Protein 7CMZ (pdb70)

Foldseek 3Di:
DAAEEEEEADDDVLVVVLCVLCVQQVHHYDDDDAADLVHQAYEYCFDDLALNLLLLLQQLHQYFYSVQSVVCSVVVHRDDRQLGQQQHPNVVVVDPDDDPVRNLSSVLSNVSNCVQVVVVVVPDHAGLLALAEEEEAEDPVCVVSVCSSNVSNPYHYDDHADLVSLLSHQEYEYVHQLLSSLVNNHQYFYPVQSSCCSRPPDRDDSCVTGDPSNNVD/DVCVVCVPPDDDDPD

Sequence (232 aa):
KQYIFQLSSSLNPQERIDYCHLIEKLGGLVIEKQCFDPTCTHIVVGHPLRNEKYLASSVAAGKWVLHRSYLEACRTAGHFVQEEDYEWGSSSSSILDVLTGINVQQRRLALAAMRWRKKIQQRQESGIVEGAFSGWKVILHVDQSREAGFKRLLQSGGAKVLPGHSSVPLFKEATHLFSDVNIAEAAAQNVYCLRTEYIADYLMQESPPHVENYCLPEAISFGACFKDAEYIYPSLE

Solvent-accessible surface area: 11881 Å² total; per-residue (Å²): 224,145,54,26,0,0,20,22,50,27,77,91,136,27,105,122,39,5,29,127,8,0,108,156,33,68,10,94,15,28,159,165,57,28,24,44,87,77,0,47,8,0,0,3,21,86,1,61,38,16,10,19,7,1,1,0,1,0,17,3,33,22,1,0,18,106,31,0,0,73,24,0,93,129,48,49,105,25,28,147,18,84,88,53,3,12,2,10,82,44,2,26,119,94,38,156,61,41,113,111,53,40,95,64,0,0,50,1,2,35,50,23,20,102,92,2,35,128,88,84,156,92,62,87,108,64,15,6,0,47,49,21,64,0,0,16,71,22,95,154,66,38,84,52,0,2,85,55,0,0,92,15,0,46,8,100,24,13,115,37,82,71,73,87,36,0,154,76,4,44,15,0,0,16,100,68,85,15,42,67,0,7,52,48,138,7,117,3,2,93,5,26,14,0,0,1,38,0,6,38,142,77,101,11,132,31,125,95,7,34,20,106,101,4,116,97,141,88,57,18,157,156,14,25,146,61,75,2,31,25,86,127

Organism: Homo sapiens (NCBI:txid9606)

B-factor: mean 16.63, std 8.93, range [4.59, 50.52]

GO terms:
  GO:0090734 site of DNA damage (C, IDA)
  GO:1990166 protein localization to site of double-strand break (P, IDA)
  GO:0140463 chromatin-protein adaptor activity (F, IDA)
  GO:0000077 DNA damage checkpoint signaling (P, IDA)
  GO:0035861 site of double-strand break (C, IDA)
  GO:0005694 chromosome (C, IDA)
  GO:0043539 protein serine/threonine kinase activator activity (F, IDA)
  GO:0141112 broken chromosome clustering (P, IDA)
  GO:0051276 chromosome organization (P, IDA)
  GO:0097680 double-strand break repair via classical nonhomologous end joining (P, IDA)
  GO:0097681 double-strand break repair via alternative nonhomologous end joining (P, IDA)
  GO:0006974 DNA damage response (P, IDA)
  GO:0140031 phosphorylation-dependent protein binding (F, IDA)
  GO:0000076 DNA replication checkpoint signaling (P, IDA)
  GO:0000724 double-strand break repair via homologous recombination (P, IDA)
  GO:0005634 nucleus (C, EXP)
  GO:0005694 chromosome (C, EXP)
  GO:0005515 protein binding (F, IPI)
  GO:0005515 protein binding (F, TAS)
  GO:0005634 nucleus (C, TAS)

Secondary structure (DSSP, 8-state):
---EEEEES--HHHHHHHHHHHHHTT-EE--SSS--TT-SEEEESS--SSHHHHHHHHTT-EEE-THHHHHHHHHTSPPPSGGGBTTSHHHHHH-S---HHHHHHHHHHHHHHHHHHHHHHTT----TTTT-EEEEE--HHHHHHHHHHHHHTTPEEPSS--GGGGTT-SEEEE---HHHHHHTT-EEEETHHHHHHHHSSS---GGGTB-GGGTT-/--HHHHTTPPPP---

Structure (mmCIF, N/CA/C/O backbone):
data_7CMZ
#
_entry.id   7CMZ
#
_cell.length_a   54.517
_cell.length_b   60.350
_cell.length_c   66.030
_cell.angle_alpha   90.000
_cell.angle_beta   90.000
_cell.angle_gamma   90.000
#
_symmetry.space_group_name_H-M   'P 21 21 21'
#
loop_
_entity.id
_entity.type
_entity.pdbx_description
1 polymer 'DNA topoisomerase 2-binding protein 1'
2 polymer 'Histone lysine demethylase PHF8'
3 non-polymer 'POTASSIUM ION'
4 non-polymer 'SODIUM ION'
5 water water
#
loop_
_atom_site.group_PDB
_atom_site.id
_atom_site.type_symbol
_atom_site.label_atom_id
_atom_site.label_alt_id
_atom_site.label_comp_id
_atom_site.label_asym_id
_atom_site.label_entity_id
_atom_site.label_seq_id
_atom_site.pdbx_PDB_ins_code
_atom_site.Cartn_x
_atom_site.Cartn_y
_atom_site.Cartn_z
_atom_site.occupancy
_atom_site.B_iso_or_equiv
_atom_site.auth_seq_id
_atom_site.auth_comp_id
_atom_site.auth_asym_id
_atom_site.auth_atom_id
_atom_site.pdbx_PDB_model_num
ATOM 1 N N . LYS A 1 3 ? -25.978 -10.686 6.572 1.00 42.32 1266 LYS A N 1
ATOM 2 C CA . LYS A 1 3 ? -26.782 -11.931 6.438 1.00 38.88 1266 LYS A CA 1
ATOM 3 C C . LYS A 1 3 ? -26.208 -13.040 7.333 1.00 31.28 1266 LYS A C 1
ATOM 4 O O . LYS A 1 3 ? -26.953 -13.534 8.208 1.00 33.83 1266 LYS A O 1
ATOM 10 N N . GLN A 1 4 ? -24.968 -13.464 7.090 1.00 27.89 1267 GLN A N 1
ATOM 11 C CA . GLN A 1 4 ? -24.227 -14.373 8.017 1.00 25.59 1267 GLN A CA 1
ATOM 12 C C . GLN A 1 4 ? -23.198 -13.545 8.792 1.00 21.16 1267 GLN A C 1
ATOM 13 O O . GLN A 1 4 ? -22.261 -13.049 8.172 1.00 24.82 1267 GLN A O 1
ATOM 19 N N . TYR A 1 5 ? -23.392 -13.427 10.096 1.00 17.94 1268 TYR A N 1
ATOM 20 C CA . TYR A 1 5 ? -22.558 -12.591 10.999 1.00 14.68 1268 TYR A CA 1
ATOM 21 C C . TYR A 1 5 ? -21.436 -13.478 11.519 1.00 13.37 1268 TYR A C 1
ATOM 22 O O . TYR A 1 5 ? -21.731 -14.543 12.120 1.00 14.35 1268 TYR A O 1
ATOM 31 N N . ILE A 1 6 ? -20.197 -13.010 11.389 1.00 10.62 1269 ILE A N 1
ATOM 32 C CA . ILE A 1 6 ? -19.021 -13.781 11.857 1.00 9.52 1269 ILE A CA 1
ATOM 33 C C . ILE A 1 6 ? -18.188 -12.852 12.727 1.00 8.53 1269 ILE A C 1
ATOM 34 O O . ILE A 1 6 ? -17.652 -11.871 12.197 1.00 7.71 1269 ILE A O 1
ATOM 39 N N . PHE A 1 7 ? -18.025 -13.193 13.999 1.00 7.69 1270 PHE A N 1
ATOM 40 C CA . PHE A 1 7 ? -17.398 -12.282 14.982 1.00 8.24 1270 PHE A CA 1
ATOM 41 C C . PHE A 1 7 ? -16.022 -12.755 15.406 1.00 7.93 1270 PHE A C 1
ATOM 42 O O . PHE A 1 7 ? -15.782 -13.958 15.581 1.00 8.22 1270 PHE A O 1
ATOM 50 N N . GLN A 1 8 ? -15.136 -11.799 15.650 1.00 8.32 1271 GLN A N 1
ATOM 51 C CA . GLN A 1 8 ? -13.980 -12.019 16.536 1.00 9.04 1271 GLN A CA 1
ATOM 52 C C . GLN A 1 8 ? -14.096 -11.051 17.710 1.00 8.97 1271 GLN A C 1
ATOM 53 O O . GLN A 1 8 ? -14.770 -9.996 17.561 1.00 9.81 1271 GLN A O 1
ATOM 59 N N . LEU A 1 9 ? -13.513 -11.441 18.826 1.00 8.51 1272 LEU A N 1
ATOM 60 C CA . LEU A 1 9 ? -13.493 -10.622 20.056 1.00 8.81 1272 LEU A CA 1
ATOM 61 C C . LEU A 1 9 ? -12.049 -10.245 20.394 1.00 9.86 1272 LEU A C 1
ATOM 62 O O . LEU A 1 9 ? -11.157 -11.074 20.159 1.00 10.25 1272 LEU A O 1
ATOM 67 N N . SER A 1 10 ? -11.829 -9.050 20.938 1.00 9.08 1273 SER A N 1
ATOM 68 C CA . SER A 1 10 ? -10.497 -8.574 21.384 1.00 10.43 1273 SER A CA 1
ATOM 69 C C . SER A 1 10 ? -10.623 -7.739 22.644 1.00 9.20 1273 SER A C 1
ATOM 70 O O . SER A 1 10 ? -11.632 -7.083 22.833 1.00 6.91 1273 SER A O 1
ATOM 73 N N . SER A 1 11 ? -9.588 -7.833 23.462 1.00 9.06 1274 SER A N 1
ATOM 74 C CA A SER A 1 11 ? -9.378 -6.971 24.659 0.40 9.19 1274 SER A CA 1
ATOM 75 C CA B SER A 1 11 ? -9.396 -6.939 24.629 0.60 9.03 1274 SER A CA 1
ATOM 76 C C . SER A 1 11 ? -10.621 -6.994 25.553 1.00 9.40 1274 SER A C 1
ATOM 77 O O . SER A 1 11 ? -11.019 -5.935 26.135 1.00 9.49 1274 SER A O 1
ATOM 82 N N . LEU A 1 12 ? -11.193 -8.180 25.741 1.00 10.12 1275 LEU A N 1
ATOM 83 C CA . LEU A 1 12 ? -12.336 -8.346 26.649 1.00 11.65 1275 LEU A CA 1
ATOM 84 C C . LEU A 1 12 ? -11.891 -9.182 27.849 1.00 15.88 1275 LEU A C 1
ATOM 85 O O . LEU A 1 12 ? -10.846 -9.859 27.760 1.00 15.03 1275 LEU A O 1
ATOM 90 N N . ASN A 1 13 ? -12.640 -9.059 28.937 1.00 19.09 1276 ASN A N 1
ATOM 91 C CA . ASN A 1 13 ? -12.360 -9.864 30.155 1.00 21.79 1276 ASN A CA 1
ATOM 92 C C . ASN A 1 13 ? -12.882 -11.279 29.915 1.00 21.75 1276 ASN A C 1
ATOM 93 O O . ASN A 1 13 ? -13.685 -11.587 29.008 1.00 18.61 1276 ASN A O 1
ATOM 98 N N . PRO A 1 14 ? -12.392 -12.242 30.721 1.00 20.00 1277 PRO A N 1
ATOM 99 C CA . PRO A 1 14 ? -12.790 -13.641 30.544 1.00 18.46 1277 PRO A CA 1
ATOM 100 C C . PRO A 1 14 ? -14.292 -13.946 30.623 1.00 17.97 1277 PRO A C 1
ATOM 101 O O . PRO A 1 14 ? -14.792 -14.708 29.820 1.00 16.08 1277 PRO A O 1
ATOM 105 N N . GLN A 1 15 ? -15.003 -13.382 31.600 1.00 20.49 1278 GLN A N 1
ATOM 106 C CA . GLN A 1 15 ? -16.438 -13.702 31.787 1.00 22.93 1278 GLN A CA 1
ATOM 107 C C . GLN A 1 15 ? -17.190 -13.155 30.575 1.00 20.56 1278 GLN A C 1
ATOM 108 O O . GLN A 1 15 ? -18.025 -13.880 30.006 1.00 16.96 1278 GLN A O 1
ATOM 114 N N . GLU A 1 16 ? -16.834 -11.937 30.143 1.00 20.80 1279 GLU A N 1
ATOM 115 C CA . GLU A 1 16 ? -17.367 -11.332 28.886 1.00 20.66 1279 GLU A CA 1
ATOM 116 C C . GLU A 1 16 ? -17.188 -12.234 27.682 1.00 17.82 1279 GLU A C 1
ATOM 117 O O . GLU A 1 16 ? -18.124 -12.488 26.932 1.00 17.27 1279 GLU A O 1
ATOM 123 N N . ARG A 1 17 ? -15.959 -12.634 27.446 1.00 18.02 1280 ARG A N 1
ATOM 124 C CA . ARG A 1 17 ? -15.628 -13.489 26.305 1.00 18.18 1280 ARG A CA 1
ATOM 125 C C . ARG A 1 17 ? -16.526 -14.722 26.286 1.00 18.11 1280 ARG A C 1
ATOM 126 O O . ARG A 1 17 ? -17.148 -15.021 25.231 1.00 15.05 1280 ARG A O 1
ATOM 134 N N . ILE A 1 18 ? -16.581 -15.475 27.394 1.00 15.52 1281 ILE A N 1
ATOM 135 C CA . ILE A 1 18 ? -17.450 -16.672 27.463 1.00 15.30 1281 ILE A CA 1
ATOM 136 C C . ILE A 1 18 ? -18.909 -16.305 27.175 1.00 12.66 1281 ILE A C 1
ATOM 137 O O . ILE A 1 18 ? -19.530 -16.988 26.389 1.00 12.89 1281 ILE A O 1
ATOM 142 N N . ASP A 1 19 ? -19.417 -15.252 27.803 1.00 13.75 1282 ASP A N 1
ATOM 143 C CA . ASP A 1 19 ? -20.842 -14.857 27.747 1.00 14.98 1282 ASP A CA 1
ATOM 144 C C . ASP A 1 19 ? -21.145 -14.476 26.301 1.00 13.66 1282 ASP A C 1
ATOM 145 O O . ASP A 1 19 ? -22.179 -14.870 25.780 1.00 13.59 1282 ASP A O 1
ATOM 150 N N . TYR A 1 20 ? -20.278 -13.677 25.686 1.00 11.93 1283 TYR A N 1
ATOM 151 C CA . TYR A 1 20 ? -20.546 -13.118 24.334 1.00 12.78 1283 TYR A CA 1
ATOM 152 C C . TYR A 1 20 ? -20.428 -14.210 23.274 1.00 13.32 1283 TYR A C 1
ATOM 153 O O . TYR A 1 20 ? -21.202 -14.201 22.309 1.00 13.08 1283 TYR A O 1
ATOM 162 N N . CYS A 1 21 ? -19.468 -15.135 23.397 1.00 13.12 1284 CYS A N 1
ATOM 163 C CA . CYS A 1 21 ? -19.387 -16.295 22.486 1.00 15.11 1284 CYS A CA 1
ATOM 164 C C . CYS A 1 21 ? -20.708 -17.073 22.538 1.00 12.61 1284 CYS A C 1
ATOM 165 O O . CYS A 1 21 ? -21.247 -17.417 21.471 1.00 14.65 1284 CYS A O 1
ATOM 168 N N . HIS A 1 22 ? -21.222 -17.312 23.732 1.00 14.23 1285 HIS A N 1
ATOM 169 C CA . HIS A 1 22 ? -22.505 -18.039 23.958 1.00 15.04 1285 HIS A CA 1
ATOM 170 C C . HIS A 1 22 ? -23.641 -17.283 23.269 1.00 14.40 1285 HIS A C 1
ATOM 171 O O . HIS A 1 22 ? -24.432 -17.913 22.509 1.00 14.02 1285 HIS A O 1
ATOM 178 N N . LEU A 1 23 ? -23.696 -15.969 23.480 1.00 12.66 1286 LEU A N 1
ATOM 179 C CA . LEU A 1 23 ? -24.773 -15.117 22.934 1.00 11.84 1286 LEU A CA 1
ATOM 180 C C . LEU A 1 23 ? -24.715 -15.107 21.406 1.00 11.55 1286 LEU A C 1
ATOM 181 O O . LEU A 1 23 ? -25.766 -15.220 20.731 1.00 12.41 1286 LEU A O 1
ATOM 186 N N . ILE A 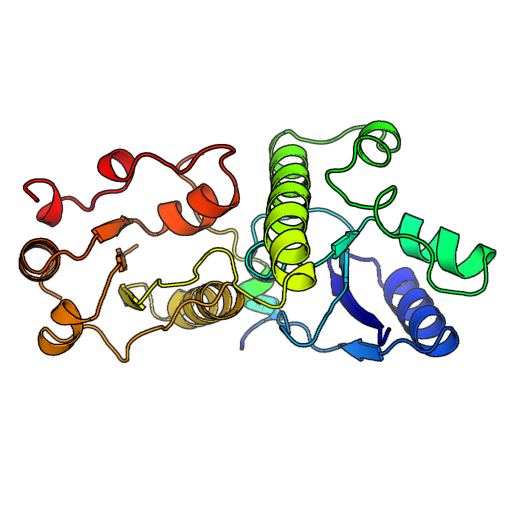1 24 ? -23.529 -14.899 20.859 1.00 10.85 1287 ILE A N 1
ATOM 187 C CA . ILE A 1 24 ? -23.368 -14.809 19.387 1.00 11.30 1287 ILE A CA 1
ATOM 188 C C . ILE A 1 24 ? -23.894 -16.107 18.740 1.00 12.33 1287 ILE A C 1
ATOM 189 O O . ILE A 1 24 ? -24.590 -16.020 17.746 1.00 11.44 1287 ILE A O 1
ATOM 194 N N . GLU A 1 25 ? -23.533 -17.253 19.297 1.00 13.88 1288 GLU A N 1
ATOM 195 C CA . GLU A 1 25 ? -23.907 -18.559 18.709 1.00 15.92 1288 GLU A CA 1
ATOM 196 C C . GLU A 1 25 ? -25.422 -18.718 18.834 1.00 16.50 1288 GLU A C 1
ATOM 197 O O . GLU A 1 25 ? -26.068 -19.123 17.831 1.00 16.56 1288 GLU A O 1
ATOM 203 N N . LYS A 1 26 ? -25.966 -18.294 19.962 1.00 18.32 1289 LYS A N 1
ATOM 204 C CA . LYS A 1 26 ? -27.415 -18.390 20.260 1.00 17.91 1289 LYS A CA 1
ATOM 205 C C . LYS A 1 26 ? -28.188 -17.547 19.238 1.00 18.40 1289 LYS A C 1
ATOM 206 O O . LYS A 1 26 ? -29.288 -17.971 18.791 1.00 18.91 1289 LYS A O 1
ATOM 212 N N . LEU A 1 27 ? -27.653 -16.413 18.798 1.00 15.96 1290 LEU A N 1
ATOM 213 C CA . LEU A 1 27 ? -28.319 -15.556 17.781 1.00 15.72 1290 LEU A CA 1
ATOM 214 C C . LEU A 1 27 ? -28.002 -15.975 16.342 1.00 15.74 1290 LEU A C 1
ATOM 215 O O . LEU A 1 27 ? -28.367 -15.230 15.440 1.00 16.77 1290 LEU A O 1
ATOM 220 N N . GLY A 1 28 ? -27.327 -17.100 16.142 1.00 15.86 1291 GLY A N 1
ATOM 221 C CA . GLY A 1 28 ? -27.053 -17.670 14.810 1.00 15.28 1291 GLY A CA 1
ATOM 222 C C . GLY A 1 28 ? -25.781 -17.139 14.167 1.00 14.77 1291 GLY A C 1
ATOM 223 O O . GLY A 1 28 ? -25.541 -17.419 12.941 1.00 16.03 1291 GLY A O 1
ATOM 224 N N . GLY A 1 29 ? -24.942 -16.423 14.914 1.00 12.77 1292 GLY A N 1
ATOM 225 C CA . GLY A 1 29 ? -23.611 -16.025 14.428 1.00 12.13 1292 GLY A CA 1
ATOM 226 C C . GLY A 1 29 ? -22.531 -17.077 14.617 1.00 12.88 1292 GLY A C 1
ATOM 227 O O . GLY A 1 29 ? -22.711 -18.107 15.328 1.00 13.03 1292 GLY A O 1
ATOM 228 N N . LEU A 1 30 ? -21.405 -16.871 13.959 1.00 12.41 1293 LEU A N 1
ATOM 229 C CA . LEU A 1 30 ? -20.206 -17.718 14.125 1.00 13.91 1293 LEU A CA 1
ATOM 230 C C . LEU A 1 30 ? -19.209 -16.922 14.950 1.00 13.73 1293 LEU A C 1
ATOM 231 O O . LEU A 1 30 ? -19.123 -15.710 14.715 1.00 11.26 1293 LEU A O 1
ATOM 236 N N . VAL A 1 31 ? -18.485 -17.590 15.842 1.00 13.31 1294 VAL A N 1
ATOM 237 C CA . VAL A 1 31 ? -17.359 -16.928 16.551 1.00 13.76 1294 VAL A CA 1
ATOM 238 C C . VAL A 1 31 ? -16.060 -17.564 16.092 1.00 13.30 1294 VAL A C 1
ATOM 239 O O . VAL A 1 31 ? -15.948 -18.799 16.144 1.00 13.66 1294 VAL A O 1
ATOM 243 N N . ILE A 1 32 ? -15.124 -16.744 15.646 1.00 13.45 1295 ILE A N 1
ATOM 244 C CA . ILE A 1 32 ? -13.743 -17.200 15.385 1.00 14.14 1295 ILE A CA 1
ATOM 245 C C . ILE A 1 32 ? -12.963 -17.036 16.680 1.00 16.16 1295 ILE A C 1
ATOM 246 O O . ILE A 1 32 ? -12.791 -15.903 17.134 1.00 15.07 1295 ILE A O 1
ATOM 251 N N . GLU A 1 33 ? -12.648 -18.159 17.342 1.00 16.59 1296 GLU A N 1
ATOM 252 C CA . GLU A 1 33 ? -12.051 -18.117 18.703 1.00 18.92 1296 GLU A CA 1
ATOM 253 C C . GLU A 1 33 ? -10.528 -17.993 18.587 1.00 16.89 1296 GLU A C 1
ATOM 254 O O . GLU A 1 33 ? -9.897 -17.573 19.597 1.00 16.50 1296 GLU A O 1
ATOM 260 N N . LYS A 1 34 ? -9.956 -18.266 17.412 1.00 16.68 1297 LYS A N 1
ATOM 261 C CA . LYS A 1 34 ? -8.484 -18.162 17.224 1.00 18.39 1297 LYS A CA 1
ATOM 262 C C . LYS A 1 34 ? -8.061 -16.693 17.335 1.00 17.93 1297 LYS A C 1
ATOM 263 O O . LYS A 1 34 ? -8.879 -15.797 17.091 1.00 14.50 1297 LYS A O 1
ATOM 269 N N . GLN A 1 35 ? -6.830 -16.494 17.795 1.00 17.79 1298 GLN A N 1
ATOM 270 C CA . GLN A 1 35 ? -6.318 -15.191 18.280 1.00 18.67 1298 GLN A CA 1
ATOM 271 C C . GLN A 1 35 ? -5.939 -14.274 17.109 1.00 17.87 1298 GLN A C 1
ATOM 272 O O . GLN A 1 35 ? -6.303 -13.094 17.236 1.00 17.63 1298 GLN A O 1
ATOM 278 N N . CYS A 1 36 ? -5.294 -14.753 16.047 1.00 16.62 1299 CYS A N 1
ATOM 279 C CA . CYS A 1 36 ? -4.945 -13.784 14.975 1.00 17.89 1299 CYS A CA 1
ATOM 280 C C . CYS A 1 36 ? -6.197 -13.305 14.242 1.00 15.23 1299 CYS A C 1
ATOM 281 O O . CYS A 1 36 ? -7.190 -14.061 14.163 1.00 14.37 1299 CYS A O 1
ATOM 284 N N . PHE A 1 37 ? -6.104 -12.109 13.654 1.00 12.70 1300 PHE A N 1
ATOM 285 C CA . PHE A 1 37 ? -7.201 -11.542 12.836 1.00 12.38 1300 PHE A CA 1
ATOM 286 C C . PHE A 1 37 ? -7.504 -12.544 11.734 1.00 12.02 1300 PHE A C 1
ATOM 287 O O . PHE A 1 37 ? -6.553 -13.049 11.082 1.00 12.34 1300 PHE A O 1
ATOM 295 N N . ASP A 1 38 ? -8.789 -12.779 11.477 1.00 12.06 1301 ASP A N 1
ATOM 296 C CA . ASP A 1 38 ? -9.222 -13.653 10.369 1.00 12.66 1301 ASP A CA 1
ATOM 297 C C . ASP A 1 38 ? -10.139 -12.859 9.463 1.00 11.80 1301 ASP A C 1
ATOM 298 O O . ASP A 1 38 ? -11.216 -12.439 9.907 1.00 10.51 1301 ASP A O 1
ATOM 303 N N . PRO A 1 39 ? -9.751 -12.628 8.182 1.00 13.66 1302 PRO A N 1
ATOM 304 C CA . PRO A 1 39 ? -10.561 -11.842 7.256 1.00 14.24 1302 PRO A CA 1
ATOM 305 C C . PRO A 1 39 ? -11.931 -12.445 6.939 1.00 12.77 1302 PRO A C 1
ATOM 306 O O . PRO A 1 39 ? -12.724 -11.759 6.350 1.00 11.78 1302 PRO A O 1
ATOM 310 N N . THR A 1 40 ? -12.232 -13.662 7.427 1.00 11.85 1303 THR A N 1
ATOM 311 C CA . THR A 1 40 ? -13.573 -14.265 7.302 1.00 12.00 1303 THR A CA 1
ATOM 312 C C . THR A 1 40 ? -14.545 -13.466 8.163 1.00 10.17 1303 THR A C 1
ATOM 313 O O . THR A 1 40 ? -15.721 -13.425 7.852 1.00 9.82 1303 THR A O 1
ATOM 317 N N . CYS A 1 41 ? -14.053 -12.838 9.231 1.00 10.10 1304 CYS A N 1
ATOM 318 C CA . CYS A 1 41 ? -14.970 -12.139 10.147 1.00 10.41 1304 CYS A CA 1
ATOM 319 C C . CYS A 1 41 ? -15.639 -10.969 9.416 1.00 9.11 1304 CYS A C 1
ATOM 320 O O . CYS A 1 41 ? -15.073 -10.430 8.475 1.00 10.46 1304 CYS A O 1
ATOM 323 N N . THR A 1 42 ? -16.817 -10.586 9.874 1.00 8.06 1305 THR A N 1
ATOM 324 C CA . THR A 1 42 ? -17.580 -9.397 9.444 1.00 7.65 1305 THR A CA 1
ATOM 325 C C . THR A 1 42 ? -17.584 -8.328 10.531 1.00 7.42 1305 THR A C 1
ATOM 326 O O . THR A 1 42 ? -17.708 -7.108 10.212 1.00 7.86 1305 THR A O 1
ATOM 330 N N . HIS A 1 43 ? -17.528 -8.769 11.783 1.00 7.07 1306 HIS A N 1
ATOM 331 C CA . HIS A 1 43 ? -17.699 -7.910 12.984 1.00 6.57 1306 HIS A CA 1
ATOM 332 C C . HIS A 1 43 ? -16.625 -8.207 14.013 1.00 6.76 1306 HIS A C 1
ATOM 333 O O . HIS A 1 43 ? -16.316 -9.382 14.240 1.00 7.18 1306 HIS A O 1
ATOM 340 N N . ILE A 1 44 ? -16.036 -7.177 14.595 1.00 6.72 1307 ILE A N 1
ATOM 341 C CA . ILE A 1 44 ? -15.089 -7.360 15.714 1.00 7.39 1307 ILE A CA 1
ATOM 342 C C . ILE A 1 44 ? -15.574 -6.499 16.863 1.00 6.68 1307 ILE A C 1
ATOM 343 O O . ILE A 1 44 ? -15.933 -5.340 16.650 1.00 6.51 1307 ILE A O 1
ATOM 348 N N . VAL A 1 45 ? -15.649 -7.113 18.027 1.00 5.92 1308 VAL A N 1
ATOM 349 C CA . VAL A 1 45 ? -16.066 -6.405 19.255 1.00 5.96 1308 VAL A CA 1
ATOM 350 C C . VAL A 1 45 ? -14.808 -6.284 20.109 1.00 6.47 1308 VAL A C 1
ATOM 351 O O . VAL A 1 45 ? -14.194 -7.324 20.381 1.00 6.06 1308 VAL A O 1
ATOM 355 N N . VAL A 1 46 ? -14.426 -5.039 20.425 1.00 6.84 1309 VAL A N 1
ATOM 356 C CA . VAL A 1 46 ? -13.125 -4.817 21.109 1.00 8.17 1309 VAL A CA 1
ATOM 357 C C . VAL A 1 46 ? -13.356 -3.998 22.359 1.00 6.86 1309 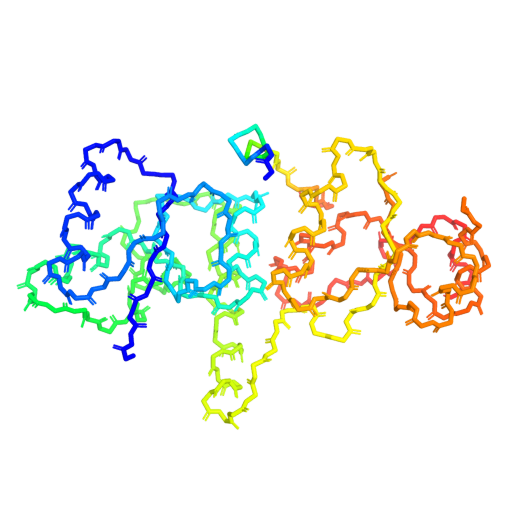VAL A C 1
ATOM 358 O O . VAL A 1 46 ? -14.155 -3.061 22.338 1.00 5.26 1309 VAL A O 1
ATOM 362 N N . GLY A 1 47 ? -12.663 -4.353 23.423 1.00 6.95 1310 GLY A N 1
ATOM 363 C CA . GLY A 1 47 ? -12.818 -3.643 24.707 1.00 7.18 1310 GLY A CA 1
ATOM 364 C C . GLY A 1 47 ? -12.179 -2.269 24.663 1.00 7.59 1310 GLY A C 1
ATOM 365 O O . GLY A 1 47 ? -12.669 -1.353 25.363 1.00 7.74 1310 GLY A O 1
ATOM 366 N N . HIS A 1 48 ? -11.090 -2.111 23.922 1.00 8.03 1311 HIS A N 1
ATOM 367 C CA . HIS A 1 48 ? -10.474 -0.783 23.717 1.00 8.83 1311 HIS A CA 1
ATOM 368 C C . HIS A 1 48 ? -9.689 -0.793 22.420 1.00 9.11 1311 HIS A C 1
ATOM 369 O O . HIS A 1 48 ? -9.002 -1.766 22.110 1.00 10.22 1311 HIS A O 1
ATOM 376 N N . PRO A 1 49 ? -9.697 0.302 21.655 1.00 8.45 1312 PRO A N 1
ATOM 377 C CA . PRO A 1 49 ? -8.794 0.367 20.506 1.00 8.33 1312 PRO A CA 1
ATOM 378 C C . PRO A 1 49 ? -7.307 0.348 20.889 1.00 9.06 1312 PRO A C 1
ATOM 379 O O . PRO A 1 49 ? -6.936 1.007 21.861 1.00 8.74 1312 PRO A O 1
ATOM 383 N N . LEU A 1 50 ? -6.511 -0.368 20.105 1.00 9.40 1313 LEU A N 1
ATOM 384 C CA . LEU A 1 50 ? -5.048 -0.398 20.236 1.00 11.65 1313 LEU A CA 1
ATOM 385 C C . LEU A 1 50 ? -4.447 -0.356 18.838 1.00 10.24 1313 LEU A C 1
ATOM 386 O O . LEU A 1 50 ? -5.068 -0.906 17.878 1.00 9.56 1313 LEU A O 1
ATOM 391 N N . ARG A 1 51 ? -3.261 0.234 18.759 1.00 9.49 1314 ARG A N 1
ATOM 392 C CA . ARG A 1 51 ? -2.531 0.323 17.491 1.00 9.66 1314 ARG A CA 1
ATOM 393 C C . ARG A 1 51 ? -1.748 -0.981 17.286 1.00 9.72 1314 ARG A C 1
ATOM 394 O O . ARG A 1 51 ? -0.511 -0.914 17.024 1.00 10.57 1314 ARG A O 1
ATOM 402 N N . ASN A 1 52 ? -2.431 -2.120 17.418 1.00 8.63 1315 ASN A N 1
ATOM 403 C CA . ASN A 1 52 ? -1.793 -3.439 17.252 1.00 8.86 1315 ASN A CA 1
ATOM 404 C C . ASN A 1 52 ? -2.308 -4.080 15.968 1.00 9.11 1315 ASN A C 1
ATOM 405 O O . ASN A 1 52 ? -3.173 -3.511 15.274 1.00 8.14 1315 ASN A O 1
ATOM 410 N N . GLU A 1 53 ? -1.781 -5.250 15.675 1.00 8.62 1316 GLU A N 1
ATOM 411 C CA . GLU A 1 53 ? -1.989 -5.908 14.374 1.00 10.18 1316 GLU A CA 1
ATOM 412 C C . GLU A 1 53 ? -3.458 -6.302 14.207 1.00 9.42 1316 GLU A C 1
ATOM 413 O O . GLU A 1 53 ? -4.070 -6.020 13.156 1.00 9.28 1316 GLU A O 1
ATOM 419 N N . LYS A 1 54 ? -4.073 -6.833 15.246 1.00 10.17 1317 LYS A N 1
ATOM 420 C CA . LYS A 1 54 ? -5.465 -7.310 15.138 1.00 10.41 1317 LYS A CA 1
ATOM 421 C C . LYS A 1 54 ? -6.405 -6.140 14.893 1.00 9.42 1317 LYS A C 1
ATOM 422 O O . LYS A 1 54 ? -7.234 -6.226 14.009 1.00 10.13 1317 LYS A O 1
ATOM 428 N N . TYR A 1 55 ? -6.235 -5.031 15.606 1.00 7.61 1318 TYR A N 1
ATOM 429 C CA . TYR A 1 55 ? -7.110 -3.860 15.419 1.00 6.48 1318 TYR A CA 1
ATOM 430 C C . TYR A 1 55 ? -6.840 -3.231 14.036 1.00 6.57 1318 TYR A C 1
ATOM 431 O O . TYR A 1 55 ? -7.786 -2.912 13.326 1.00 6.82 1318 TYR A O 1
ATOM 440 N N . LEU A 1 56 ? -5.574 -2.972 13.720 1.00 6.08 1319 LEU A N 1
ATOM 441 C CA . LEU A 1 56 ? -5.222 -2.297 12.441 1.00 6.26 1319 LEU A CA 1
ATOM 442 C C . LEU A 1 56 ? -5.643 -3.165 11.254 1.00 6.25 1319 LEU A C 1
ATOM 443 O O . LEU A 1 56 ? -6.153 -2.621 10.250 1.00 6.57 1319 LEU A O 1
ATOM 448 N N . ALA A 1 57 ? -5.571 -4.477 11.373 1.00 6.04 1320 ALA A N 1
ATOM 449 C CA . ALA A 1 57 ? -6.003 -5.374 10.282 1.00 6.31 1320 ALA A CA 1
ATOM 450 C C . ALA A 1 57 ? -7.517 -5.254 10.101 1.00 6.33 1320 ALA A C 1
ATOM 451 O O . ALA A 1 57 ? -7.962 -5.223 8.941 1.00 6.32 1320 ALA A O 1
ATOM 453 N N . SER A 1 58 ? -8.300 -5.148 11.173 1.00 6.13 1321 SER A N 1
ATOM 454 C CA A SER A 1 58 ? -9.779 -5.014 11.092 0.39 6.50 1321 SER A CA 1
ATOM 455 C CA B SER A 1 58 ? -9.780 -4.995 11.127 0.61 6.51 1321 SER A CA 1
ATOM 456 C C . SER A 1 58 ? -10.134 -3.689 10.414 1.00 6.38 1321 SER A C 1
ATOM 457 O O . SER A 1 58 ? -11.051 -3.696 9.602 1.00 6.55 1321 SER A O 1
ATOM 462 N N . VAL A 1 59 ? -9.378 -2.618 10.709 1.00 6.17 1322 VAL A N 1
ATOM 463 C CA . VAL A 1 59 ? -9.558 -1.319 10.048 1.00 6.14 1322 VAL A CA 1
ATOM 464 C C . VAL A 1 59 ? -9.190 -1.464 8.555 1.00 5.68 1322 VAL A C 1
ATOM 465 O O . VAL A 1 59 ? -9.964 -0.987 7.682 1.00 5.47 1322 VAL A O 1
ATOM 469 N N . ALA A 1 60 ? -8.049 -2.032 8.235 1.00 5.37 1323 ALA A N 1
ATOM 470 C CA . ALA A 1 60 ? -7.559 -2.131 6.835 1.00 5.72 1323 ALA A CA 1
ATOM 471 C C . ALA A 1 60 ? -8.559 -2.915 5.982 1.00 6.19 1323 ALA A C 1
ATOM 472 O O . ALA A 1 60 ? -8.644 -2.636 4.775 1.00 5.91 1323 ALA A O 1
ATOM 474 N N . ALA A 1 61 ? -9.276 -3.855 6.586 1.00 6.13 1324 ALA A N 1
ATOM 475 C CA . ALA A 1 61 ? -10.312 -4.673 5.927 1.00 6.28 1324 ALA A CA 1
ATOM 476 C C . ALA A 1 61 ? -11.681 -4.018 5.984 1.00 6.63 1324 ALA A C 1
ATOM 477 O O . ALA A 1 61 ? -12.596 -4.569 5.397 1.00 7.55 1324 ALA A O 1
ATOM 479 N N . GLY A 1 62 ? -11.864 -2.922 6.695 1.00 6.32 1325 GLY A N 1
ATOM 480 C CA . GLY A 1 62 ? -13.162 -2.238 6.776 1.00 6.70 1325 GLY A CA 1
ATOM 481 C C . GLY A 1 62 ? -14.209 -3.019 7.531 1.00 6.49 1325 GLY A C 1
ATOM 482 O O . GLY A 1 62 ? -15.400 -2.860 7.226 1.00 7.27 1325 GLY A O 1
ATOM 483 N N . LYS A 1 63 ? -13.832 -3.770 8.557 1.00 5.99 1326 LYS A N 1
ATOM 484 C CA . LYS A 1 63 ? -14.832 -4.518 9.368 1.00 6.30 1326 LYS A CA 1
ATOM 485 C C . LYS A 1 63 ? -15.610 -3.527 10.258 1.00 5.90 1326 LYS A C 1
ATOM 486 O O . LYS A 1 63 ? -15.103 -2.404 10.540 1.00 5.68 1326 LYS A O 1
ATOM 492 N N . TRP A 1 64 ? -16.771 -3.957 10.734 1.00 6.15 1327 TRP A N 1
ATOM 493 C CA . TRP A 1 64 ? -17.451 -3.306 11.878 1.00 6.35 1327 TRP A CA 1
ATOM 494 C C . TRP A 1 64 ? -16.582 -3.456 13.107 1.00 5.89 1327 TRP A C 1
ATOM 495 O O . TRP A 1 64 ? -16.289 -4.560 13.456 1.00 6.22 1327 TRP A O 1
ATOM 506 N N . VAL A 1 65 ? -16.086 -2.350 13.636 1.00 5.33 1328 VAL A N 1
ATOM 507 C CA . VAL A 1 65 ? -15.316 -2.338 14.902 1.00 5.09 1328 VAL A CA 1
ATOM 508 C C . VAL A 1 65 ? -16.213 -1.743 15.995 1.00 4.92 1328 VAL A C 1
ATOM 509 O O . VAL A 1 65 ? -16.462 -0.531 15.981 1.00 5.20 1328 VAL A O 1
ATOM 513 N N . LEU A 1 66 ? -16.716 -2.590 16.879 1.00 4.64 1329 LEU A N 1
ATOM 514 C CA . LEU A 1 66 ? -17.893 -2.274 17.717 1.00 5.02 1329 LEU A CA 1
ATOM 515 C C . LEU A 1 66 ? -17.556 -2.272 19.193 1.00 4.73 1329 LEU A C 1
ATOM 516 O O . LEU A 1 66 ? -16.704 -3.057 19.696 1.00 4.59 1329 LEU A O 1
ATOM 521 N N . HIS A 1 67 ? -18.272 -1.415 19.901 1.00 4.85 1330 HIS A N 1
ATOM 522 C CA . HIS A 1 67 ? -18.255 -1.391 21.372 1.00 5.04 1330 HIS A CA 1
ATOM 523 C C . HIS A 1 67 ? -19.090 -2.555 21.921 1.00 5.31 1330 HIS A C 1
ATOM 524 O O . HIS A 1 67 ? -20.101 -2.921 21.279 1.00 5.11 1330 HIS A O 1
ATOM 531 N N . ARG A 1 68 ? -18.729 -3.105 23.089 1.00 5.70 1331 ARG A N 1
ATOM 532 C CA . ARG A 1 68 ? -19.429 -4.269 23.698 1.00 6.50 1331 ARG A CA 1
ATOM 533 C C . ARG A 1 68 ? -20.924 -3.995 23.918 1.00 6.47 1331 ARG A C 1
ATOM 534 O O . ARG A 1 68 ? -21.704 -4.956 23.966 1.00 7.37 1331 ARG A O 1
ATOM 542 N N . SER A 1 69 ? -21.324 -2.752 24.058 1.00 6.01 1332 SER A N 1
ATOM 543 C CA . SER A 1 69 ? -22.753 -2.369 24.233 1.00 6.32 1332 SER A CA 1
ATOM 544 C C . SER A 1 69 ? -23.568 -2.839 23.032 1.00 6.54 1332 SER A C 1
ATOM 545 O O . SER A 1 69 ? -24.766 -3.088 23.209 1.00 7.10 1332 SER A O 1
ATOM 548 N N . TYR A 1 70 ? -22.935 -3.047 21.869 1.00 6.34 1333 TYR A N 1
ATOM 549 C CA . TYR A 1 70 ? -23.604 -3.696 20.713 1.00 6.53 1333 TYR A CA 1
ATOM 550 C C . TYR A 1 70 ? -24.195 -5.036 21.153 1.00 7.01 1333 TYR A C 1
ATOM 551 O O . TYR A 1 70 ? -25.392 -5.373 20.886 1.00 6.70 1333 TYR A O 1
ATOM 560 N N . LEU A 1 71 ? -23.391 -5.897 21.768 1.00 7.51 1334 LEU A N 1
ATOM 561 C CA . LEU A 1 71 ? -23.886 -7.262 22.131 1.00 8.21 1334 LEU A CA 1
ATOM 562 C C . LEU A 1 71 ? -24.905 -7.206 23.261 1.00 8.08 1334 LEU A C 1
ATOM 563 O O . LEU A 1 71 ? -25.839 -7.999 23.260 1.00 8.76 1334 LEU A O 1
ATOM 568 N N . GLU A 1 72 ? -24.828 -6.233 24.154 1.00 8.71 1335 GLU A N 1
ATOM 569 C CA . GLU A 1 72 ? -25.904 -6.058 25.159 1.00 10.05 1335 GLU A CA 1
ATOM 570 C C . GLU A 1 72 ? -27.204 -5.690 24.432 1.00 9.97 1335 GLU A C 1
ATOM 571 O O . GLU A 1 72 ? -28.308 -6.202 24.832 1.00 11.43 1335 GLU A O 1
ATOM 577 N N . ALA A 1 73 ? -27.160 -4.842 23.421 1.00 9.38 1336 ALA A N 1
ATOM 578 C CA . ALA A 1 73 ? -28.385 -4.446 22.669 1.00 9.78 1336 ALA A CA 1
ATOM 579 C C . ALA A 1 73 ? -28.943 -5.690 21.933 1.00 10.63 1336 ALA A C 1
ATOM 580 O O . ALA A 1 73 ? -30.177 -5.918 21.889 1.00 11.06 1336 ALA A O 1
ATOM 582 N N . CYS A 1 74 ? -28.080 -6.502 21.357 1.00 8.70 1337 CYS A N 1
ATOM 583 C CA . CYS A 1 74 ? -28.497 -7.760 20.672 1.00 9.44 1337 CYS A CA 1
ATOM 584 C C . CYS A 1 74 ? -29.189 -8.683 21.675 1.00 9.88 1337 CYS A C 1
ATOM 585 O O . CYS A 1 74 ? -30.204 -9.301 21.306 1.00 9.83 1337 CYS A O 1
ATOM 588 N N . ARG A 1 75 ? -28.629 -8.826 22.868 1.00 9.79 1338 ARG A N 1
ATOM 589 C CA . ARG A 1 75 ? -29.184 -9.739 23.903 1.00 11.07 1338 ARG A CA 1
ATOM 590 C C . ARG A 1 75 ? -30.612 -9.284 24.205 1.00 12.14 1338 ARG A C 1
ATOM 591 O O . ARG A 1 75 ? -31.523 -10.166 24.252 1.00 12.48 1338 ARG A O 1
ATOM 599 N N . THR A 1 76 ? -30.795 -7.981 24.421 1.00 12.00 1339 THR A N 1
ATOM 600 C CA . THR A 1 76 ? -32.131 -7.425 24.793 1.00 13.54 1339 THR A CA 1
ATOM 601 C C . THR A 1 76 ? -33.101 -7.693 23.636 1.00 14.95 1339 THR A C 1
ATOM 602 O O . THR A 1 76 ? -34.263 -8.100 23.875 1.00 16.40 1339 THR A O 1
ATOM 606 N N . ALA A 1 77 ? -32.675 -7.463 22.397 1.00 14.55 1340 ALA A N 1
ATOM 607 C CA . ALA A 1 77 ? -33.531 -7.623 21.200 1.00 14.48 1340 ALA A CA 1
ATOM 608 C C . ALA A 1 77 ? -33.780 -9.090 20.878 1.00 15.64 1340 ALA A C 1
ATOM 609 O O . ALA A 1 77 ? -34.847 -9.379 20.283 1.00 16.69 1340 ALA A O 1
ATOM 611 N N . GLY A 1 78 ? -32.839 -9.978 21.200 1.00 15.18 1341 GLY A N 1
ATOM 612 C CA . GLY A 1 78 ? -32.904 -11.394 20.786 1.00 17.11 1341 GLY A CA 1
ATOM 613 C C . GLY A 1 78 ? -32.550 -11.605 19.330 1.00 16.84 1341 GLY A C 1
ATOM 614 O O . GLY A 1 78 ? -32.929 -12.653 18.797 1.00 20.43 1341 GLY A O 1
ATOM 615 N N . HIS A 1 79 ? -31.825 -10.681 18.701 1.00 16.43 1342 HIS A N 1
ATOM 616 C CA . HIS A 1 79 ? -31.297 -10.777 17.320 1.00 15.54 1342 HIS A CA 1
ATOM 617 C C . HIS A 1 79 ? -30.203 -9.723 17.158 1.00 14.29 1342 HIS A C 1
ATOM 618 O O . HIS A 1 79 ? -30.063 -8.845 18.049 1.00 11.97 1342 HIS A O 1
ATOM 625 N N . PHE A 1 80 ? -29.415 -9.842 16.103 1.00 13.31 1343 PHE A N 1
ATOM 626 C CA . PHE A 1 80 ? -28.348 -8.869 15.760 1.00 13.31 1343 PHE A CA 1
ATOM 627 C C . PHE A 1 80 ? -29.057 -7.583 15.373 1.00 15.20 1343 PHE A C 1
ATOM 628 O O . PHE A 1 80 ? -30.022 -7.629 14.552 1.00 20.10 1343 PHE A O 1
ATOM 636 N N . VAL A 1 81 ? -28.692 -6.482 16.011 1.00 12.96 1344 VAL A N 1
ATOM 637 C CA . VAL A 1 81 ? -29.281 -5.159 15.711 1.00 12.85 1344 VAL A CA 1
ATOM 638 C C . VAL A 1 81 ? -28.382 -4.359 14.774 1.00 10.91 1344 VAL A C 1
ATOM 639 O O . VAL A 1 81 ? -27.262 -4.807 14.457 1.00 10.04 1344 VAL A O 1
ATOM 643 N N . GLN A 1 82 ? -28.888 -3.221 14.321 1.00 11.30 1345 GLN A N 1
ATOM 644 C CA . GLN A 1 82 ? -28.158 -2.316 13.402 1.00 11.43 1345 GLN A CA 1
ATOM 645 C C . GLN A 1 82 ? -26.893 -1.798 14.106 1.00 10.05 1345 GLN A C 1
ATOM 646 O O . GLN A 1 82 ? -26.961 -1.468 15.310 1.00 8.99 1345 GLN A O 1
ATOM 652 N N . GLU A 1 83 ? -25.763 -1.910 13.414 1.00 9.37 1346 GLU A N 1
ATOM 653 C CA . GLU A 1 83 ? -24.397 -1.686 13.983 1.00 8.60 1346 GLU A CA 1
ATOM 654 C C . GLU A 1 83 ? -24.049 -0.217 14.196 1.00 8.26 1346 GLU A C 1
ATOM 655 O O . GLU A 1 83 ? -23.221 0.082 15.077 1.00 7.44 1346 GLU A O 1
ATOM 661 N N . GLU A 1 84 ? -24.600 0.728 13.434 1.00 8.80 1347 GLU A N 1
ATOM 662 C CA . GLU A 1 84 ? -23.990 2.067 13.281 1.00 10.15 1347 GLU A CA 1
ATOM 663 C C . GLU A 1 84 ? -23.817 2.781 14.626 1.00 9.49 1347 GLU A C 1
ATOM 664 O O . GLU A 1 84 ? -22.753 3.385 14.840 1.00 11.17 1347 GLU A O 1
ATOM 670 N N . ASP A 1 85 ? -24.837 2.788 15.478 1.00 9.97 1348 ASP A N 1
ATOM 671 C CA . ASP A 1 85 ? -24.774 3.513 16.765 1.00 10.01 1348 ASP A CA 1
ATOM 672 C C . ASP A 1 85 ? -23.837 2.836 17.783 1.00 8.65 1348 ASP A C 1
ATOM 673 O O . ASP A 1 85 ? -23.634 3.411 18.896 1.00 8.13 1348 ASP A O 1
ATOM 678 N N . TYR A 1 86 ? -23.233 1.704 17.442 1.00 7.73 1349 TYR A N 1
ATOM 679 C CA . TYR A 1 86 ? -22.323 0.951 18.369 1.00 7.58 1349 TYR A CA 1
ATOM 680 C C . TYR A 1 86 ? -20.907 0.866 17.803 1.00 7.39 1349 TYR A C 1
ATOM 681 O O . TYR A 1 86 ? -20.002 0.252 18.430 1.00 7.29 1349 TYR A O 1
ATOM 690 N N . GLU A 1 87 ? -20.664 1.561 16.702 1.00 7.28 1350 GLU A N 1
ATOM 691 C CA . GLU A 1 87 ? -19.306 1.669 16.144 1.00 7.44 1350 GLU A CA 1
ATOM 692 C C . GLU A 1 87 ? -18.432 2.469 17.082 1.00 6.98 1350 GLU A C 1
ATOM 693 O O . GLU A 1 87 ? -18.869 3.495 17.555 1.00 6.47 1350 GLU A O 1
ATOM 699 N N . TRP A 1 88 ? -17.211 2.027 17.320 1.00 6.84 1351 TRP A N 1
ATOM 700 C CA . TRP A 1 88 ? -16.287 2.757 18.219 1.00 7.29 1351 TRP A CA 1
ATOM 701 C C . TRP A 1 88 ? -16.162 4.248 17.834 1.00 8.25 1351 TRP A C 1
ATOM 702 O O . TRP A 1 88 ? -16.061 5.126 18.763 1.00 9.07 1351 TRP A O 1
ATOM 713 N N . GLY A 1 89 ? -16.118 4.560 16.547 1.00 8.08 1352 GLY A N 1
ATOM 714 C CA . GLY A 1 89 ? -15.855 5.931 16.058 1.00 8.30 1352 GLY A CA 1
ATOM 715 C C . GLY A 1 89 ? -17.126 6.770 15.991 1.00 8.33 1352 GLY A C 1
ATOM 716 O O . GLY A 1 89 ? -17.053 7.994 15.651 1.00 9.02 1352 GLY A O 1
ATOM 717 N N . SER A 1 90 ? -18.261 6.152 16.298 1.00 8.50 1353 SER A N 1
ATOM 718 C CA . SER A 1 90 ? -19.578 6.794 16.147 1.00 8.93 1353 SER A CA 1
ATOM 719 C C . SER A 1 90 ? -19.760 7.888 17.205 1.00 10.13 1353 SER A C 1
ATOM 720 O O . SER A 1 90 ? -19.237 7.763 18.320 1.00 9.07 1353 SER A O 1
ATOM 723 N N . SER A 1 91 ? -20.519 8.943 16.909 1.00 11.29 1354 SER A N 1
ATOM 724 C CA A SER A 1 91 ? -20.789 9.956 17.958 0.47 11.65 1354 SER A CA 1
ATOM 725 C CA B SER A 1 91 ? -20.812 9.952 17.955 0.53 12.33 1354 SER A CA 1
ATOM 726 C C . SER A 1 91 ? -21.554 9.293 19.107 1.00 11.89 1354 SER A C 1
ATOM 727 O O . SER A 1 91 ? -21.365 9.692 20.263 1.00 12.26 1354 SER A O 1
ATOM 732 N N . SER A 1 92 ? -22.402 8.306 18.812 1.00 12.17 1355 SER A N 1
ATOM 733 C CA A SER A 1 92 ? -23.189 7.611 19.854 0.46 11.36 1355 SER A CA 1
ATOM 734 C CA B SER A 1 92 ? -23.199 7.615 19.866 0.54 11.53 1355 SER A CA 1
ATOM 735 C C . SER A 1 92 ? -22.255 6.979 20.895 1.00 10.98 1355 SER A C 1
ATOM 736 O O . SER A 1 92 ? -22.483 7.157 22.080 1.00 10.14 1355 SER A O 1
ATOM 741 N N . ILE A 1 93 ? -21.227 6.255 20.449 1.00 9.45 1356 ILE A N 1
ATOM 742 C CA . ILE A 1 93 ? -20.288 5.662 21.427 1.00 8.51 1356 ILE A CA 1
ATOM 743 C C . ILE A 1 93 ? -19.422 6.759 22.049 1.00 8.94 1356 ILE A C 1
ATOM 744 O O . ILE A 1 93 ? -19.252 6.724 23.287 1.00 8.64 1356 ILE A O 1
ATOM 749 N N . LEU A 1 94 ? -18.916 7.721 21.273 1.00 10.30 1357 LEU A N 1
ATOM 750 C CA . LEU A 1 94 ? -17.988 8.718 21.874 1.00 12.55 1357 LEU A CA 1
ATOM 751 C C . LEU A 1 94 ? -18.742 9.530 22.938 1.00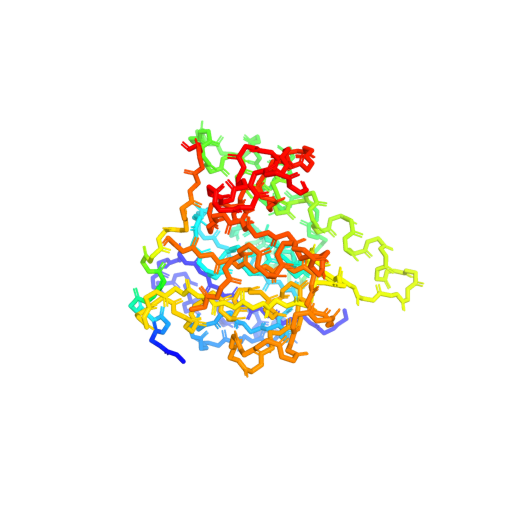 13.56 1357 LEU A C 1
ATOM 752 O O . LEU A 1 94 ? -18.116 9.875 23.967 1.00 13.68 1357 LEU A O 1
ATOM 757 N N . ASP A 1 95 ? -20.050 9.711 22.767 1.00 15.88 1358 ASP A N 1
ATOM 758 C CA . ASP A 1 95 ? -20.950 10.308 23.799 1.00 20.22 1358 ASP A CA 1
ATOM 759 C C . ASP A 1 95 ? -21.101 9.344 24.988 1.00 17.31 1358 ASP A C 1
ATOM 760 O O . ASP A 1 95 ? -21.111 9.812 26.149 1.00 17.93 1358 ASP A O 1
ATOM 765 N N . VAL A 1 96 ? -21.278 8.043 24.739 1.00 16.32 1359 VAL A N 1
ATOM 766 C CA . VAL A 1 96 ? -21.425 6.988 25.792 1.00 17.08 1359 VAL A CA 1
ATOM 767 C C . VAL A 1 96 ? -20.195 6.976 26.735 1.00 16.30 1359 VAL A C 1
ATOM 768 O O . VAL A 1 96 ? -20.410 6.934 27.999 1.00 15.60 1359 VAL A O 1
ATOM 772 N N . LEU A 1 97 ? -18.948 7.133 26.232 1.00 14.49 1360 LEU A N 1
ATOM 773 C CA . LEU A 1 97 ? -17.735 6.985 27.071 1.00 13.79 1360 LEU A CA 1
ATOM 774 C C . LEU A 1 97 ? -17.635 8.120 28.090 1.00 15.22 1360 LEU A C 1
ATOM 775 O O . LEU A 1 97 ? -17.955 9.250 27.731 1.00 19.00 1360 LEU A O 1
ATOM 780 N N . THR A 1 98 ? -17.154 7.820 29.294 1.00 14.46 1361 THR A N 1
ATOM 781 C CA . THR A 1 98 ? -16.866 8.873 30.312 1.00 15.51 1361 THR A CA 1
ATOM 782 C C . THR A 1 98 ? -15.648 9.665 29.818 1.00 16.81 1361 THR A C 1
ATOM 783 O O . THR A 1 98 ? -15.608 10.904 29.955 1.00 18.34 1361 THR A O 1
ATOM 787 N N . GLY A 1 99 ? -14.649 8.977 29.287 1.00 14.03 1362 GLY A N 1
ATOM 788 C CA . GLY A 1 99 ? -13.429 9.633 28.798 1.00 13.76 1362 GLY A CA 1
ATOM 789 C C . GLY A 1 99 ? -12.755 8.763 27.765 1.00 13.07 1362 GLY A C 1
ATOM 790 O O . GLY A 1 99 ? -12.896 7.532 27.853 1.00 11.06 1362 GLY A O 1
ATOM 791 N N . ILE A 1 100 ? -11.998 9.390 26.872 1.00 11.43 1363 ILE A N 1
ATOM 792 C CA . ILE A 1 100 ? -11.195 8.651 25.860 1.00 10.63 1363 ILE A CA 1
ATOM 793 C C . ILE A 1 100 ? -9.905 9.439 25.605 1.00 10.29 1363 ILE A C 1
ATOM 794 O O . ILE A 1 100 ? -10.026 10.637 25.366 1.00 10.84 1363 ILE A O 1
ATOM 799 N N . ASN A 1 101 ? -8.775 8.743 25.655 1.00 9.86 1364 ASN A N 1
ATOM 800 C CA . ASN A 1 101 ? -7.449 9.277 25.233 1.00 10.38 1364 ASN A CA 1
ATOM 801 C C . ASN A 1 101 ? -7.473 9.627 23.729 1.00 9.99 1364 ASN A C 1
ATOM 802 O O . ASN A 1 101 ? -8.166 8.996 22.925 1.00 8.77 1364 ASN A O 1
ATOM 807 N N . VAL A 1 102 ? -6.707 10.628 23.328 1.00 10.39 1365 VAL A N 1
ATOM 808 C CA . VAL A 1 102 ? -6.599 11.035 21.899 1.00 11.32 1365 VAL A CA 1
ATOM 809 C C . VAL A 1 102 ? -6.197 9.829 21.012 1.00 9.53 1365 VAL A C 1
ATOM 810 O O . VAL A 1 102 ? -6.811 9.651 19.968 1.00 10.19 1365 VAL A O 1
ATOM 814 N N . GLN A 1 103 ? -5.263 8.986 21.424 1.00 9.46 1366 GLN A N 1
ATOM 815 C CA . GLN A 1 103 ? -4.837 7.826 20.596 1.00 9.31 1366 GLN A CA 1
ATOM 816 C C . GLN A 1 103 ? -6.045 6.914 20.319 1.00 8.16 1366 GLN A C 1
ATOM 817 O O . GLN A 1 103 ? -6.264 6.473 19.165 1.00 7.35 1366 GLN A O 1
ATOM 823 N N . GLN A 1 104 ? -6.814 6.614 21.336 1.00 7.66 1367 GLN A N 1
ATOM 824 C CA . GLN A 1 104 ? -7.946 5.667 21.197 1.00 7.65 1367 GLN A CA 1
ATOM 825 C C . GLN A 1 104 ? -9.026 6.356 20.371 1.00 7.53 1367 GLN A C 1
ATOM 826 O O . GLN A 1 104 ? -9.653 5.680 19.520 1.00 7.57 1367 GLN A O 1
ATOM 832 N N . ARG A 1 105 ? -9.209 7.659 20.534 1.00 7.74 1368 ARG A N 1
ATOM 833 C CA . ARG A 1 105 ? -10.254 8.354 19.754 1.00 9.24 1368 ARG A CA 1
ATOM 834 C C . ARG A 1 105 ? -9.852 8.276 18.282 1.00 8.62 1368 ARG A C 1
ATOM 835 O O . ARG A 1 105 ? -10.739 8.005 17.426 1.00 8.71 1368 ARG A O 1
ATOM 843 N N . ARG A 1 106 ? -8.576 8.492 17.986 1.00 8.92 1369 ARG A N 1
ATOM 844 C CA . ARG A 1 106 ? -8.075 8.499 16.590 1.00 9.18 1369 ARG A CA 1
ATOM 845 C C . ARG A 1 106 ? -8.205 7.106 15.976 1.00 7.82 1369 ARG A C 1
ATOM 846 O O . ARG A 1 106 ? -8.615 7.018 14.797 1.00 8.09 1369 ARG A O 1
ATOM 854 N N . LEU A 1 107 ? -7.931 6.062 16.760 1.00 6.89 1370 LEU A N 1
ATOM 855 C CA . LEU A 1 107 ? -8.087 4.692 16.265 1.00 6.57 1370 LEU A CA 1
ATOM 856 C C . LEU A 1 107 ? -9.568 4.410 16.016 1.00 6.05 1370 LEU A C 1
ATOM 857 O O . LEU A 1 107 ? -9.858 3.666 15.064 1.00 6.16 1370 LEU A O 1
ATOM 862 N N . ALA A 1 108 ? -10.462 4.896 16.877 1.00 5.59 1371 ALA A N 1
ATOM 863 C CA . ALA A 1 108 ? -11.917 4.655 16.780 1.00 6.06 1371 ALA A CA 1
ATOM 864 C C . ALA A 1 108 ? -12.457 5.335 15.510 1.00 6.17 1371 ALA A C 1
ATOM 865 O O . ALA A 1 108 ? -13.156 4.705 14.682 1.00 5.31 1371 ALA A O 1
ATOM 867 N N . LEU A 1 109 ? -12.069 6.608 15.308 1.00 6.98 1372 LEU A N 1
ATOM 868 C CA . LEU A 1 109 ? -12.497 7.342 14.101 1.00 7.91 1372 LEU A CA 1
ATOM 869 C C . LEU A 1 109 ? -11.929 6.675 12.833 1.00 7.58 1372 LEU A C 1
ATOM 870 O O . LEU A 1 109 ? -12.675 6.630 11.825 1.00 7.26 1372 LEU A O 1
ATOM 875 N N . ALA A 1 110 ? -10.700 6.183 12.855 1.00 7.15 1373 ALA A N 1
ATOM 876 C CA . ALA A 1 110 ? -10.089 5.482 11.700 1.00 6.70 1373 ALA A CA 1
ATOM 877 C C . ALA A 1 110 ? -10.927 4.252 11.353 1.00 6.63 1373 ALA A C 1
ATOM 878 O O . ALA A 1 110 ? -11.186 3.995 10.144 1.00 6.00 1373 ALA A O 1
ATOM 880 N N . ALA A 1 111 ? -11.296 3.447 12.338 1.00 6.08 1374 ALA A N 1
ATOM 881 C CA . ALA A 1 111 ? -12.106 2.240 12.077 1.00 6.20 1374 ALA A CA 1
ATOM 882 C C . ALA A 1 111 ? -13.411 2.641 11.367 1.00 6.56 1374 ALA A C 1
ATOM 883 O O . ALA A 1 111 ? -13.831 1.995 10.393 1.00 6.73 1374 ALA A O 1
ATOM 885 N N . MET A 1 112 ? -14.114 3.661 11.849 1.00 7.40 1375 MET A N 1
ATOM 886 C CA . MET A 1 112 ? -15.393 4.088 11.248 1.00 8.67 1375 MET A CA 1
ATOM 887 C C . MET A 1 112 ? -15.173 4.607 9.821 1.00 8.27 1375 MET A C 1
ATOM 888 O O . MET A 1 112 ? -15.930 4.209 8.922 1.00 8.73 1375 MET A O 1
ATOM 893 N N . ARG A 1 113 ? -14.155 5.451 9.628 1.00 9.06 1376 ARG A N 1
ATOM 894 C CA . ARG A 1 113 ? -13.856 6.044 8.295 1.00 9.86 1376 ARG A CA 1
ATOM 895 C C . ARG A 1 113 ? -13.624 4.942 7.252 1.00 9.39 1376 ARG A C 1
ATOM 896 O O . ARG A 1 113 ? -14.213 5.037 6.157 1.00 9.86 1376 ARG A O 1
ATOM 904 N N . TRP A 1 114 ? -12.800 3.942 7.583 1.00 7.96 1377 TRP A N 1
ATOM 905 C CA . TRP A 1 114 ? -12.468 2.837 6.635 1.00 7.34 1377 TRP A CA 1
ATOM 906 C C . TRP A 1 114 ? -13.683 1.933 6.469 1.00 7.30 1377 TRP A C 1
ATOM 907 O O . TRP A 1 114 ? -13.939 1.444 5.330 1.00 6.96 1377 TRP A O 1
ATOM 918 N N . ARG A 1 115 ? -14.419 1.660 7.533 1.00 6.91 1378 ARG A N 1
ATOM 919 C CA . ARG A 1 115 ? -15.640 0.817 7.406 1.00 7.50 1378 ARG A CA 1
ATOM 920 C C . ARG A 1 115 ? -16.586 1.511 6.396 1.00 8.15 1378 ARG A C 1
ATOM 921 O O . ARG A 1 115 ? -17.146 0.818 5.523 1.00 7.09 1378 ARG A O 1
ATOM 929 N N . LYS A 1 116 ? -16.830 2.803 6.575 1.00 9.34 1379 LYS A N 1
ATOM 930 C CA . LYS A 1 116 ? -17.770 3.522 5.667 1.00 11.02 1379 LYS A CA 1
ATOM 931 C C . LYS A 1 116 ? -17.303 3.410 4.213 1.00 11.02 1379 LYS A C 1
ATOM 932 O O . LYS A 1 116 ? -18.149 3.095 3.355 1.00 12.18 1379 LYS A O 1
ATOM 938 N N . LYS A 1 117 ? -16.051 3.732 3.960 1.00 11.28 1380 LYS A N 1
ATOM 939 C CA . LYS A 1 117 ? -15.470 3.698 2.595 1.00 11.61 1380 LYS A CA 1
ATOM 940 C C . LYS A 1 117 ? -15.583 2.288 2.023 1.00 10.84 1380 LYS A C 1
ATOM 941 O O . LYS A 1 117 ? -16.100 2.148 0.883 1.00 10.85 1380 LYS A O 1
ATOM 947 N N . ILE A 1 118 ? -15.089 1.278 2.737 1.00 9.92 1381 ILE A N 1
ATOM 948 C CA . ILE A 1 118 ? -14.984 -0.094 2.174 1.00 10.17 1381 ILE A CA 1
ATOM 949 C C . ILE A 1 118 ? -16.392 -0.662 2.007 1.00 11.82 1381 ILE A C 1
ATOM 950 O O . ILE A 1 118 ? -16.646 -1.335 0.988 1.00 11.71 1381 ILE A O 1
ATOM 955 N N . GLN A 1 119 ? -17.289 -0.448 2.967 1.00 12.43 1382 GLN A N 1
ATOM 956 C CA . GLN A 1 119 ? -18.643 -1.046 2.918 1.00 13.60 1382 GLN A CA 1
ATOM 957 C C . GLN A 1 119 ? -19.515 -0.322 1.876 1.00 13.40 1382 GLN A C 1
ATOM 958 O O . GLN A 1 119 ? -20.368 -1.019 1.260 1.00 14.20 1382 GLN A O 1
ATOM 964 N N . GLN A 1 120 ? -19.344 0.971 1.660 1.00 12.96 1383 GLN A N 1
ATOM 965 C CA . GLN A 1 120 ? -20.075 1.707 0.590 1.00 16.40 1383 GLN A CA 1
ATOM 966 C C . GLN A 1 120 ? -19.708 1.067 -0.759 1.00 16.24 1383 GLN A C 1
ATOM 967 O O . GLN A 1 120 ? -20.629 0.789 -1.562 1.00 16.14 1383 GLN A O 1
ATOM 973 N N . ARG A 1 121 ? -18.432 0.791 -0.999 1.00 15.81 1384 ARG A N 1
ATOM 974 C CA . ARG A 1 121 ? -17.993 0.144 -2.262 1.00 15.99 1384 ARG A CA 1
ATOM 975 C C . ARG A 1 121 ? -18.498 -1.295 -2.318 1.00 16.24 1384 ARG A C 1
ATOM 976 O O . ARG A 1 121 ? -18.908 -1.754 -3.407 1.00 14.65 1384 ARG A O 1
ATOM 984 N N . GLN A 1 122 ? -18.501 -2.007 -1.194 1.00 14.19 1385 GLN A N 1
ATOM 985 C CA . GLN A 1 122 ? -19.011 -3.399 -1.127 1.00 18.18 1385 GLN A CA 1
ATOM 986 C C . GLN A 1 122 ? -20.481 -3.428 -1.577 1.00 16.36 1385 GLN A C 1
ATOM 987 O O . GLN A 1 122 ? -20.886 -4.394 -2.277 1.00 14.35 1385 GLN A O 1
ATOM 993 N N . GLU A 1 123 ? -21.273 -2.449 -1.159 1.00 17.42 1386 GLU A N 1
ATOM 994 C CA . GLU A 1 123 ? -22.721 -2.351 -1.521 1.00 19.20 1386 GLU A CA 1
ATOM 995 C C . GLU A 1 123 ? -22.840 -2.224 -3.048 1.00 19.37 1386 GLU A C 1
ATOM 996 O O . GLU A 1 123 ? -23.874 -2.635 -3.635 1.00 17.75 1386 GLU A O 1
ATOM 1002 N N . SER A 1 124 ? -21.826 -1.647 -3.690 1.00 16.94 1387 SER A N 1
ATOM 1003 C CA . SER A 1 124 ? -21.777 -1.504 -5.162 1.00 17.44 1387 SER A CA 1
ATOM 1004 C C . SER A 1 124 ? -21.106 -2.691 -5.858 1.00 14.53 1387 SER A C 1
ATOM 1005 O O . SER A 1 124 ? -20.879 -2.550 -7.051 1.00 14.39 1387 SER A O 1
ATOM 1008 N N . GLY A 1 125 ? -20.655 -3.724 -5.141 1.00 10.86 1388 GLY A N 1
ATOM 1009 C CA . GLY A 1 125 ? -20.206 -4.983 -5.736 1.00 10.87 1388 GLY A CA 1
ATOM 1010 C C . GLY A 1 125 ? -18.714 -5.103 -5.857 1.00 9.65 1388 GLY A C 1
ATOM 1011 O O . GLY A 1 125 ? -18.257 -6.025 -6.504 1.00 9.77 1388 GLY A O 1
ATOM 1012 N N . ILE A 1 126 ? -17.947 -4.264 -5.159 1.00 9.91 1389 ILE A N 1
ATOM 1013 C CA . ILE A 1 126 ? -16.470 -4.350 -5.159 1.00 9.95 1389 ILE A CA 1
ATOM 1014 C C . ILE A 1 126 ? -15.989 -4.452 -3.706 1.00 9.46 1389 ILE A C 1
ATOM 1015 O O . ILE A 1 126 ? -16.379 -3.576 -2.912 1.00 9.14 1389 ILE A O 1
ATOM 1020 N N . VAL A 1 127 ? -15.161 -5.430 -3.421 1.00 10.31 1390 VAL A N 1
ATOM 1021 C CA . VAL A 1 127 ? -14.529 -5.532 -2.078 1.00 11.33 1390 VAL A CA 1
ATOM 1022 C C . VAL A 1 127 ? -13.057 -5.174 -2.255 1.00 10.03 1390 VAL A C 1
ATOM 1023 O O . VAL A 1 127 ? -12.345 -5.944 -2.879 1.00 10.22 1390 VAL A O 1
ATOM 1027 N N . GLU A 1 128 ? -12.649 -4.068 -1.661 1.00 10.22 1391 GLU A N 1
ATOM 1028 C CA . GLU A 1 128 ? -11.236 -3.634 -1.678 1.00 10.38 1391 GLU A CA 1
ATOM 1029 C C . GLU A 1 128 ? -10.875 -3.137 -0.281 1.00 10.05 1391 GLU A C 1
ATOM 1030 O O . GLU A 1 128 ? -11.667 -2.364 0.272 1.00 11.26 1391 GLU A O 1
ATOM 1036 N N . GLY A 1 129 ? -9.709 -3.523 0.216 1.00 8.43 1392 GLY A N 1
ATOM 1037 C CA . GLY A 1 129 ? -9.209 -3.043 1.515 1.00 7.67 1392 GLY A CA 1
ATOM 1038 C C . GLY A 1 129 ? -8.413 -1.760 1.362 1.00 7.42 1392 GLY A C 1
ATOM 1039 O O . GLY A 1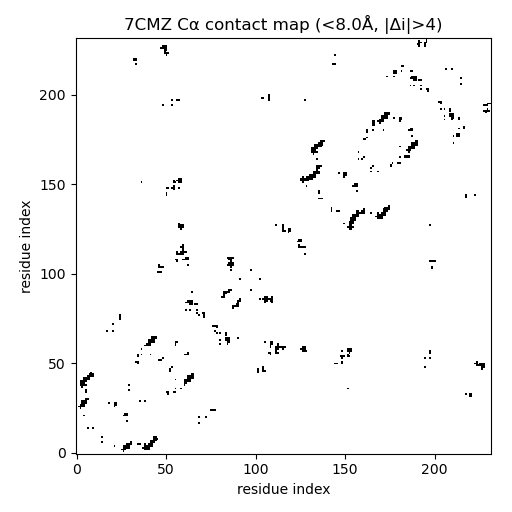 129 ? -8.263 -1.205 0.219 1.00 6.22 1392 GLY A O 1
ATOM 1040 N N . ALA A 1 130 ? -7.905 -1.251 2.483 1.00 6.08 1393 ALA A N 1
ATOM 1041 C CA . ALA A 1 130 ? -7.181 0.038 2.521 1.00 6.24 1393 ALA A CA 1
ATOM 1042 C C . ALA A 1 130 ? -5.914 -0.036 1.667 1.00 6.71 1393 ALA A C 1
ATOM 1043 O O . ALA A 1 130 ? -5.449 1.021 1.212 1.00 8.05 1393 ALA A O 1
ATOM 1045 N N . PHE A 1 131 ? -5.368 -1.232 1.463 1.00 7.15 1394 PHE A N 1
ATOM 1046 C CA . PHE A 1 131 ? -4.092 -1.422 0.731 1.00 7.15 1394 PHE A CA 1
ATOM 1047 C C . PHE A 1 131 ? -4.325 -2.014 -0.664 1.00 8.38 1394 PHE A C 1
ATOM 1048 O O . PHE A 1 131 ? -3.384 -2.566 -1.297 1.00 7.84 1394 PHE A O 1
ATOM 1056 N N . SER A 1 132 ? -5.549 -1.907 -1.150 1.00 9.13 1395 SER A N 1
ATOM 1057 C CA . SER A 1 132 ? -5.889 -2.349 -2.523 1.00 9.29 1395 SER A CA 1
ATOM 1058 C C . SER A 1 132 ? -4.909 -1.702 -3.528 1.00 8.61 1395 SER A C 1
ATOM 1059 O O . SER A 1 132 ? -4.800 -0.480 -3.571 1.00 7.91 1395 SER A O 1
ATOM 1062 N N . GLY A 1 133 ? -4.322 -2.541 -4.369 1.00 8.55 1396 GLY A N 1
ATOM 1063 C CA . GLY A 1 133 ? -3.375 -2.180 -5.436 1.00 9.53 1396 GLY A CA 1
ATOM 1064 C C . GLY A 1 133 ? -1.950 -2.104 -4.923 1.00 8.11 1396 GLY A C 1
ATOM 1065 O O . GLY A 1 133 ? -1.042 -1.959 -5.756 1.00 8.38 1396 GLY A O 1
ATOM 1066 N N . TRP A 1 134 ? -1.729 -2.242 -3.604 1.00 8.45 1397 TRP A N 1
ATOM 1067 C CA . TRP A 1 134 ? -0.338 -2.281 -3.085 1.00 8.36 1397 TRP A CA 1
ATOM 1068 C C . TRP A 1 134 ? 0.298 -3.615 -3.462 1.00 8.27 1397 TRP A C 1
ATOM 1069 O O . TRP A 1 134 ? -0.336 -4.682 -3.281 1.00 7.22 1397 TRP A O 1
ATOM 1080 N N . LYS A 1 135 ? 1.508 -3.533 -3.991 1.00 8.30 1398 LYS A N 1
ATOM 1081 C CA . LYS A 1 135 ? 2.372 -4.704 -4.261 1.00 9.27 1398 LYS A CA 1
ATOM 1082 C C . LYS A 1 135 ? 3.683 -4.455 -3.545 1.00 8.08 1398 LYS A C 1
ATOM 1083 O O . LYS A 1 135 ? 4.409 -3.572 -3.930 1.00 7.93 1398 LYS A O 1
ATOM 1089 N N . VAL A 1 136 ? 3.911 -5.189 -2.465 1.00 7.76 1399 VAL A N 1
ATOM 1090 C CA . VAL A 1 136 ? 4.801 -4.730 -1.371 1.00 7.85 1399 VAL A CA 1
ATOM 1091 C C . VAL A 1 136 ? 6.023 -5.634 -1.286 1.00 8.33 1399 VAL A C 1
ATOM 1092 O O . VAL A 1 136 ? 5.851 -6.857 -1.168 1.00 8.33 1399 VAL A O 1
ATOM 1096 N N . ILE A 1 137 ? 7.194 -5.013 -1.228 1.00 8.35 1400 ILE A N 1
ATOM 1097 C CA . ILE A 1 137 ? 8.440 -5.658 -0.744 1.00 9.27 1400 ILE A CA 1
ATOM 1098 C C . ILE A 1 137 ? 8.631 -5.307 0.737 1.00 9.87 1400 ILE A C 1
ATOM 1099 O O . ILE A 1 137 ? 8.703 -4.114 1.069 1.00 10.08 1400 ILE A O 1
ATOM 1104 N N . LEU A 1 138 ? 8.730 -6.310 1.613 1.00 11.58 1401 LEU A N 1
ATOM 1105 C CA . LEU A 1 138 ? 9.059 -6.103 3.047 1.00 13.51 1401 LEU A CA 1
ATOM 1106 C C . LEU A 1 138 ? 10.551 -6.313 3.277 1.00 17.05 1401 LEU A C 1
ATOM 1107 O O . LEU A 1 138 ? 11.049 -7.329 2.841 1.00 19.05 1401 LEU A O 1
ATOM 1112 N N . HIS A 1 139 ? 11.183 -5.396 3.997 1.00 18.21 1402 HIS A N 1
ATOM 1113 C CA . HIS A 1 139 ? 12.597 -5.488 4.444 1.00 21.86 1402 HIS A CA 1
ATOM 1114 C C . HIS A 1 139 ? 12.644 -5.086 5.910 1.00 18.42 1402 HIS A C 1
ATOM 1115 O O . HIS A 1 139 ? 13.019 -3.957 6.207 1.00 18.95 1402 HIS A O 1
ATOM 1122 N N . VAL A 1 140 ? 12.241 -5.977 6.809 1.00 18.42 1403 VAL A N 1
ATOM 1123 C CA . VAL A 1 140 ? 12.145 -5.701 8.261 1.00 18.12 1403 VAL A CA 1
ATOM 1124 C C . VAL A 1 140 ? 12.842 -6.840 9.016 1.00 19.05 1403 VAL A C 1
ATOM 1125 O O . VAL A 1 140 ? 13.206 -7.841 8.346 1.00 18.40 1403 VAL A O 1
ATOM 1129 N N . ASP A 1 141 ? 13.003 -6.660 10.332 1.00 19.68 1404 ASP A N 1
ATOM 1130 C CA . ASP A 1 141 ? 13.582 -7.672 11.261 1.00 22.11 1404 ASP A CA 1
ATOM 1131 C C . ASP A 1 1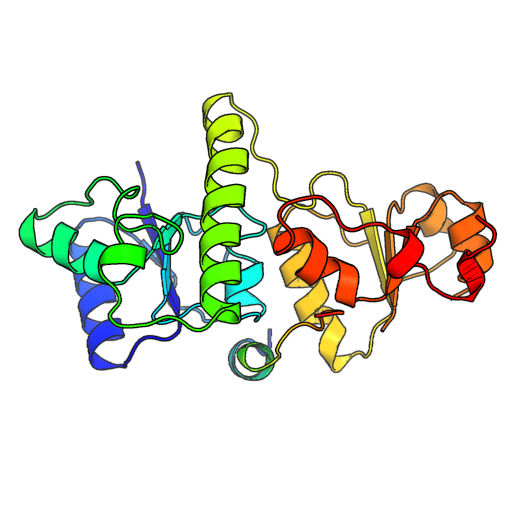41 ? 12.741 -8.938 11.108 1.00 19.36 1404 ASP A C 1
ATOM 1132 O O . ASP A 1 141 ? 11.496 -8.844 11.040 1.00 14.54 1404 ASP A O 1
ATOM 1137 N N . GLN A 1 142 ? 13.370 -10.117 11.130 1.00 18.09 1405 GLN A N 1
ATOM 1138 C CA . GLN A 1 142 ? 12.609 -11.389 11.027 1.00 18.80 1405 GLN A CA 1
ATOM 1139 C C . GLN A 1 142 ? 11.468 -11.439 12.057 1.00 18.04 1405 GLN A C 1
ATOM 1140 O O . GLN A 1 142 ? 10.413 -11.970 11.695 1.00 17.58 1405 GLN A O 1
ATOM 1146 N N . SER A 1 143 ? 11.631 -10.916 13.283 1.00 19.11 1406 SER A N 1
ATOM 1147 C CA . SER A 1 143 ? 10.605 -11.039 14.352 1.00 20.91 1406 SER A CA 1
ATOM 1148 C C . SER A 1 143 ? 9.353 -10.265 13.938 1.00 18.49 1406 SER A C 1
ATOM 1149 O O . SER A 1 143 ? 8.271 -10.572 14.448 1.00 18.57 1406 SER A O 1
ATOM 1152 N N . ARG A 1 144 ? 9.518 -9.309 13.040 1.00 18.92 1407 ARG A N 1
ATOM 1153 C CA . ARG A 1 144 ? 8.400 -8.391 12.671 1.00 17.83 1407 ARG A CA 1
ATOM 1154 C C . ARG A 1 144 ? 7.766 -8.815 11.347 1.00 17.41 1407 ARG A C 1
ATOM 1155 O O . ARG A 1 144 ? 6.639 -8.357 11.071 1.00 15.00 1407 ARG A O 1
ATOM 1163 N N . GLU A 1 145 ? 8.443 -9.634 10.548 1.00 16.88 1408 GLU A N 1
ATOM 1164 C CA . GLU A 1 145 ? 8.035 -9.855 9.139 1.00 19.10 1408 GLU A CA 1
ATOM 1165 C C . GLU A 1 145 ? 6.624 -10.438 9.084 1.00 18.94 1408 GLU A C 1
ATOM 1166 O O . GLU A 1 145 ? 5.818 -9.965 8.263 1.00 16.59 1408 GLU A O 1
ATOM 1172 N N . ALA A 1 146 ? 6.317 -11.474 9.853 1.00 17.81 1409 ALA A N 1
ATOM 1173 C CA . ALA A 1 146 ? 5.014 -12.181 9.724 1.00 17.25 1409 ALA A CA 1
ATOM 1174 C C . ALA A 1 146 ? 3.854 -11.245 10.080 1.00 15.66 1409 ALA A C 1
ATOM 1175 O O . ALA A 1 146 ? 2.798 -11.324 9.417 1.00 15.54 1409 ALA A O 1
ATOM 1177 N N . GLY A 1 147 ? 4.003 -10.407 11.105 1.00 14.27 1410 GLY A N 1
ATOM 1178 C CA . GLY A 1 147 ? 2.929 -9.485 11.525 1.00 13.46 1410 GLY A CA 1
ATOM 1179 C C . GLY A 1 147 ? 2.688 -8.408 10.466 1.00 12.30 1410 GLY A C 1
ATOM 1180 O O . GLY A 1 147 ? 1.501 -8.077 10.191 1.00 10.48 1410 GLY A O 1
ATOM 1181 N N . PHE A 1 148 ? 3.758 -7.873 9.875 1.00 12.33 1411 PHE A N 1
ATOM 1182 C CA . PHE A 1 148 ? 3.577 -6.902 8.759 1.00 11.84 1411 PHE A CA 1
ATOM 1183 C C . PHE A 1 148 ? 2.866 -7.601 7.598 1.00 11.98 1411 PHE A C 1
ATOM 1184 O O . PHE A 1 148 ? 1.958 -7.000 6.973 1.00 9.94 1411 PHE A O 1
ATOM 1192 N N . LYS A 1 149 ? 3.268 -8.836 7.273 1.00 11.34 1412 LYS A N 1
ATOM 1193 C CA . LYS A 1 149 ? 2.672 -9.541 6.114 1.00 13.35 1412 LYS A CA 1
ATOM 1194 C C . LYS A 1 149 ? 1.178 -9.740 6.350 1.00 12.06 1412 LYS A C 1
ATOM 1195 O O . LYS A 1 149 ? 0.377 -9.409 5.426 1.00 12.55 1412 LYS A O 1
ATOM 1201 N N . ARG A 1 150 ? 0.788 -10.206 7.543 1.00 11.51 1413 ARG A N 1
ATOM 1202 C CA . ARG A 1 150 ? -0.618 -10.467 7.901 1.00 11.59 1413 ARG A CA 1
ATOM 1203 C C . ARG A 1 150 ? -1.384 -9.135 7.832 1.00 10.77 1413 ARG A C 1
ATOM 1204 O O . ARG A 1 150 ? -2.509 -9.100 7.329 1.00 9.29 1413 ARG A O 1
ATOM 1212 N N . LEU A 1 151 ? -0.821 -8.052 8.366 1.00 9.82 1414 LEU A N 1
ATOM 1213 C CA . LEU A 1 151 ? -1.534 -6.737 8.362 1.00 8.87 1414 LEU A CA 1
ATOM 1214 C C . LEU A 1 151 ? -1.753 -6.272 6.925 1.00 8.48 1414 LEU A C 1
ATOM 1215 O O . LEU A 1 151 ? -2.923 -5.890 6.561 1.00 7.51 1414 LEU A O 1
ATOM 1220 N N . LEU A 1 152 ? -0.704 -6.329 6.107 1.00 8.08 1415 LEU A N 1
ATOM 1221 C CA . LEU A 1 152 ? -0.816 -5.878 4.694 1.00 8.63 1415 LEU A CA 1
ATOM 1222 C C . LEU A 1 152 ? -1.827 -6.739 3.936 1.00 8.42 1415 LEU A C 1
ATOM 1223 O O . LEU A 1 152 ? -2.721 -6.170 3.294 1.00 7.93 1415 LEU A O 1
ATOM 1228 N N . GLN A 1 153 ? -1.750 -8.059 4.044 1.00 9.08 1416 GLN A N 1
ATOM 1229 C CA . GLN A 1 153 ? -2.701 -8.971 3.352 1.00 10.61 1416 GLN A CA 1
ATOM 1230 C C . GLN A 1 153 ? -4.150 -8.713 3.818 1.00 10.03 1416 GLN A C 1
ATOM 1231 O O . GLN A 1 153 ? -5.038 -8.738 2.959 1.00 9.57 1416 GLN A O 1
ATOM 1237 N N . SER A 1 154 ? -4.373 -8.407 5.103 1.00 10.34 1417 SER A N 1
ATOM 1238 C CA . SER A 1 154 ? -5.718 -8.090 5.652 1.00 11.28 1417 SER A CA 1
ATOM 1239 C C . SER A 1 154 ? -6.341 -6.909 4.912 1.00 9.99 1417 SER A C 1
ATOM 1240 O O . SER A 1 154 ? -7.565 -6.901 4.762 1.00 10.38 1417 SER A O 1
ATOM 1243 N N . GLY A 1 155 ? -5.531 -5.917 4.520 1.00 9.20 1418 GLY A N 1
ATOM 1244 C CA . GLY A 1 155 ? -5.985 -4.736 3.769 1.00 8.70 1418 GLY A CA 1
ATOM 1245 C C . GLY A 1 155 ? -5.962 -4.921 2.278 1.00 8.35 1418 GLY A C 1
ATOM 1246 O O . GLY A 1 155 ? -6.204 -3.911 1.559 1.00 9.21 1418 GLY A O 1
ATOM 1247 N N . GLY A 1 156 ? -5.688 -6.114 1.775 1.00 8.57 1419 GLY A N 1
ATOM 1248 C CA . GLY A 1 156 ? -5.763 -6.365 0.321 1.00 8.32 1419 GLY A CA 1
ATOM 1249 C C . GLY A 1 156 ? -4.428 -6.257 -0.384 1.00 8.37 1419 GLY A C 1
ATOM 1250 O O . GLY A 1 156 ? -4.369 -6.531 -1.617 1.00 9.73 1419 GLY A O 1
ATOM 1251 N N . ALA A 1 157 ? -3.327 -5.994 0.321 1.00 8.08 1420 ALA A N 1
ATOM 1252 C CA . ALA A 1 157 ? -2.025 -5.851 -0.373 1.00 8.21 1420 ALA A CA 1
ATOM 1253 C C . ALA A 1 157 ? -1.576 -7.234 -0.866 1.00 9.03 1420 ALA A C 1
ATOM 1254 O O . ALA A 1 157 ? -1.895 -8.243 -0.220 1.00 9.50 1420 ALA A O 1
ATOM 1256 N N . LYS A 1 158 ? -0.792 -7.268 -1.926 1.00 9.43 1421 LYS A N 1
ATOM 1257 C CA . LYS A 1 158 ? -0.004 -8.454 -2.330 1.00 11.88 1421 LYS A CA 1
ATOM 1258 C C . LYS A 1 158 ? 1.385 -8.267 -1.751 1.00 11.22 1421 LYS A C 1
ATOM 1259 O O . LYS A 1 158 ? 1.948 -7.177 -1.923 1.00 12.39 1421 LYS A O 1
ATOM 1265 N N . VAL A 1 159 ? 1.904 -9.259 -1.063 1.00 10.81 1422 VAL A N 1
ATOM 1266 C CA . VAL A 1 159 ? 3.281 -9.198 -0.541 1.00 11.24 1422 VAL A CA 1
ATOM 1267 C C . VAL A 1 159 ? 4.150 -10.061 -1.438 1.00 12.22 1422 VAL A C 1
ATOM 1268 O O . VAL A 1 159 ? 3.875 -11.282 -1.527 1.00 14.07 1422 VAL A O 1
ATOM 1272 N N . LEU A 1 160 ? 5.154 -9.458 -2.048 1.00 11.34 1423 LEU A N 1
ATOM 1273 C CA . LEU A 1 160 ? 6.010 -10.133 -3.052 1.00 11.85 1423 LEU A CA 1
ATOM 1274 C C . LEU A 1 160 ? 7.006 -11.018 -2.307 1.00 13.81 1423 LEU A C 1
ATOM 1275 O O . LEU A 1 160 ? 7.381 -10.759 -1.178 1.00 13.23 1423 LEU A O 1
ATOM 1280 N N . PRO A 1 161 ? 7.457 -12.110 -2.962 1.00 16.27 1424 PRO A N 1
ATOM 1281 C CA . PRO A 1 161 ? 8.373 -13.083 -2.360 1.00 17.19 1424 PRO A CA 1
ATOM 1282 C C . PRO A 1 161 ? 9.828 -12.614 -2.393 1.00 21.83 1424 PRO A C 1
ATOM 1283 O O . PRO A 1 161 ? 10.613 -13.036 -3.253 1.00 24.60 1424 PRO A O 1
ATOM 1287 N N . GLY A 1 162 ? 10.175 -11.806 -1.405 1.00 20.78 1425 GLY A N 1
ATOM 1288 C CA . GLY A 1 162 ? 11.557 -11.415 -1.110 1.00 19.89 1425 GLY A CA 1
ATOM 1289 C C . GLY A 1 162 ? 11.761 -9.989 -1.539 1.00 19.79 1425 GLY A C 1
ATOM 1290 O O . GLY A 1 162 ? 10.769 -9.228 -1.616 1.00 16.21 1425 GLY A O 1
ATOM 1291 N N . HIS A 1 163 ? 12.989 -9.666 -1.893 1.00 20.03 1426 HIS A N 1
ATOM 1292 C CA . HIS A 1 163 ? 13.388 -8.287 -2.188 1.00 18.99 1426 HIS A CA 1
ATOM 1293 C C . HIS A 1 163 ? 14.343 -8.246 -3.370 1.00 17.30 1426 HIS A C 1
ATOM 1294 O O . HIS A 1 163 ? 15.053 -7.264 -3.445 1.00 16.89 1426 HIS A O 1
ATOM 1301 N N . SER A 1 164 ? 14.337 -9.234 -4.264 1.00 15.89 1427 SER A N 1
ATOM 1302 C CA A SER A 1 164 ? 15.284 -9.283 -5.406 0.19 15.81 1427 SER A CA 1
ATOM 1303 C CA B SER A 1 164 ? 15.302 -9.260 -5.392 0.81 15.41 1427 SER A CA 1
ATOM 1304 C C . SER A 1 164 ? 14.867 -8.236 -6.449 1.00 15.46 1427 SER A C 1
ATOM 1305 O O . SER A 1 164 ? 13.667 -7.907 -6.520 1.00 13.83 1427 SER A O 1
ATOM 1310 N N . VAL A 1 165 ? 15.822 -7.763 -7.230 1.00 15.42 1428 VAL A N 1
ATOM 1311 C CA . VAL A 1 165 ? 15.637 -6.667 -8.217 1.00 17.29 1428 VAL A CA 1
ATOM 1312 C C . VAL A 1 165 ? 14.508 -6.966 -9.193 1.00 16.61 1428 VAL A C 1
ATOM 1313 O O . VAL A 1 165 ? 13.756 -6.056 -9.517 1.00 15.48 1428 VAL A O 1
ATOM 1317 N N . PRO A 1 166 ? 14.347 -8.192 -9.742 1.00 16.73 1429 PRO A N 1
ATOM 1318 C CA . PRO A 1 166 ? 13.238 -8.448 -10.672 1.00 16.43 1429 PRO A CA 1
ATOM 1319 C C . PRO A 1 166 ? 11.860 -8.083 -10.096 1.00 15.41 1429 PRO A C 1
ATOM 1320 O O . PRO A 1 166 ? 10.974 -7.746 -10.865 1.00 16.56 1429 PRO A O 1
ATOM 1324 N N . LEU A 1 167 ? 11.735 -8.043 -8.766 1.00 14.03 1430 LEU A N 1
ATOM 1325 C CA . LEU A 1 167 ? 10.434 -7.741 -8.115 1.00 13.52 1430 LEU A CA 1
ATOM 1326 C C . LEU A 1 167 ? 10.174 -6.231 -8.125 1.00 12.67 1430 LEU A C 1
ATOM 1327 O O . LEU A 1 167 ? 9.007 -5.848 -7.893 1.00 10.74 1430 LEU A O 1
ATOM 1332 N N . PHE A 1 168 ? 11.172 -5.397 -8.423 1.00 12.40 1431 PHE A N 1
ATOM 1333 C CA . PHE A 1 168 ? 11.004 -3.920 -8.320 1.00 12.39 1431 PHE A CA 1
ATOM 1334 C C . PHE A 1 168 ? 10.032 -3.418 -9.392 1.00 13.09 1431 PHE A C 1
ATOM 1335 O O . PHE A 1 168 ? 9.347 -2.457 -9.146 1.00 11.83 1431 PHE A O 1
ATOM 1343 N N . LYS A 1 169 ? 9.967 -4.042 -10.568 1.00 13.51 1432 LYS A N 1
ATOM 1344 C CA . LYS A 1 169 ? 9.026 -3.621 -11.633 1.00 15.23 1432 LYS A CA 1
ATOM 1345 C C . LYS A 1 169 ? 7.571 -3.715 -11.158 1.00 12.45 1432 LYS A C 1
ATOM 1346 O O . LYS A 1 169 ? 6.788 -2.742 -11.333 1.00 12.89 1432 LYS A O 1
ATOM 1352 N N . GLU A 1 170 ? 7.178 -4.807 -10.529 1.00 13.18 1433 GLU A N 1
ATOM 1353 C CA . GLU A 1 170 ? 5.747 -4.918 -10.131 1.00 14.52 1433 GLU A CA 1
ATOM 1354 C C . GLU A 1 170 ? 5.511 -4.199 -8.798 1.00 13.79 1433 GLU A C 1
ATOM 1355 O O . GLU A 1 170 ? 4.394 -3.735 -8.552 1.00 13.44 1433 GLU A O 1
ATOM 1361 N N . ALA A 1 171 ? 6.514 -4.115 -7.942 1.00 11.77 1434 ALA A N 1
ATOM 1362 C CA . ALA A 1 171 ? 6.312 -3.484 -6.625 1.00 9.74 1434 ALA A CA 1
ATOM 1363 C C . ALA A 1 171 ? 5.845 -2.022 -6.738 1.00 8.81 1434 ALA A C 1
ATOM 1364 O O . ALA A 1 171 ? 6.311 -1.242 -7.619 1.00 8.78 1434 ALA A O 1
ATOM 1366 N N . THR A 1 172 ? 4.933 -1.634 -5.839 1.00 8.47 1435 THR A N 1
ATOM 1367 C CA . THR A 1 172 ? 4.468 -0.250 -5.643 1.00 8.15 1435 THR A CA 1
ATOM 1368 C C . THR A 1 172 ? 5.175 0.356 -4.432 1.00 8.51 1435 THR A C 1
ATOM 1369 O O . THR A 1 172 ? 5.336 1.575 -4.400 1.00 8.49 1435 THR A O 1
ATOM 1373 N N . HIS A 1 173 ? 5.465 -0.474 -3.409 1.00 7.91 1436 HIS A N 1
ATOM 1374 C CA . HIS A 1 173 ? 5.965 -0.005 -2.100 1.00 7.70 1436 HIS A CA 1
ATOM 1375 C C . HIS A 1 173 ? 7.046 -0.979 -1.646 1.00 7.72 1436 HIS A C 1
ATOM 1376 O O . HIS A 1 173 ? 6.845 -2.188 -1.849 1.00 6.98 1436 HIS A O 1
ATOM 1383 N N . LEU A 1 174 ? 8.070 -0.437 -1.013 1.00 7.39 1437 LEU A N 1
ATOM 1384 C CA . LEU A 1 174 ? 9.068 -1.209 -0.244 1.00 8.38 1437 LEU A CA 1
ATOM 1385 C C . LEU A 1 174 ? 9.134 -0.604 1.159 1.00 8.68 1437 LEU A C 1
ATOM 1386 O O . LEU A 1 174 ? 9.319 0.624 1.264 1.00 9.18 1437 LEU A O 1
ATOM 1391 N N . PHE A 1 175 ? 8.882 -1.395 2.197 1.00 8.95 1438 PHE A N 1
ATOM 1392 C CA . PHE A 1 175 ? 8.879 -0.871 3.581 1.00 10.12 1438 PHE A CA 1
ATOM 1393 C C . PHE A 1 175 ? 10.099 -1.437 4.289 1.00 11.86 1438 PHE A C 1
ATOM 1394 O O . PHE A 1 175 ? 10.303 -2.669 4.212 1.00 13.02 1438 PHE A O 1
ATOM 1402 N N . SER A 1 176 ? 10.864 -0.554 4.923 1.00 13.80 1439 SER A N 1
ATOM 1403 C CA . SER A 1 176 ? 12.082 -0.914 5.683 1.00 17.00 1439 SER A CA 1
ATOM 1404 C C . SER A 1 176 ? 11.989 -0.264 7.061 1.00 17.41 1439 SER A C 1
ATOM 1405 O O . SER A 1 176 ? 11.470 0.872 7.150 1.00 16.58 1439 SER A O 1
ATOM 1408 N N . ASP A 1 177 ? 12.368 -1.016 8.093 1.00 20.68 1440 ASP A N 1
ATOM 1409 C CA . ASP A 1 177 ? 12.388 -0.519 9.499 1.00 25.28 1440 ASP A CA 1
ATOM 1410 C C . ASP A 1 177 ? 13.718 0.236 9.631 1.00 28.65 1440 ASP A C 1
ATOM 1411 O O . ASP A 1 177 ? 14.743 -0.354 9.322 1.00 31.49 1440 ASP A O 1
ATOM 1416 N N . VAL A 1 188 ? 19.460 -5.268 0.075 1.00 38.23 1451 VAL A N 1
ATOM 1417 C CA . VAL A 1 188 ? 18.513 -4.731 -0.948 1.00 36.24 1451 VAL A CA 1
ATOM 1418 C C . VAL A 1 188 ? 18.988 -3.345 -1.364 1.00 33.86 1451 VAL A C 1
ATOM 1419 O O . VAL A 1 188 ? 19.356 -2.542 -0.479 1.00 33.72 1451 VAL A O 1
ATOM 1423 N N . ASN A 1 189 ? 18.941 -3.058 -2.659 1.00 31.50 1452 ASN A N 1
ATOM 1424 C CA . ASN A 1 189 ? 19.350 -1.747 -3.211 1.00 31.44 1452 ASN A CA 1
ATOM 1425 C C . ASN A 1 189 ? 18.133 -0.812 -3.255 1.00 26.09 1452 ASN A C 1
ATOM 1426 O O . ASN A 1 189 ? 17.336 -0.894 -4.231 1.00 22.24 1452 ASN A O 1
ATOM 1431 N N . ILE A 1 190 ? 18.030 0.086 -2.267 1.00 24.29 1453 ILE A N 1
ATOM 1432 C CA . ILE A 1 190 ? 16.897 1.044 -2.143 1.00 21.83 1453 ILE A CA 1
ATOM 1433 C C . ILE A 1 190 ? 16.873 1.999 -3.339 1.00 20.13 1453 ILE A C 1
ATOM 1434 O O . ILE A 1 190 ? 15.789 2.245 -3.867 1.00 18.84 1453 ILE A O 1
ATOM 1439 N N . ALA A 1 191 ? 18.012 2.598 -3.712 1.00 19.82 1454 ALA A N 1
ATOM 1440 C CA . ALA A 1 191 ? 18.080 3.568 -4.825 1.00 21.43 1454 ALA A CA 1
ATOM 1441 C C . ALA A 1 191 ? 17.636 2.902 -6.135 1.00 18.91 1454 ALA A C 1
ATOM 1442 O O . ALA A 1 191 ? 17.064 3.590 -6.966 1.00 19.70 1454 ALA A O 1
ATOM 1444 N N . GLU A 1 192 ? 17.917 1.615 -6.350 1.00 20.62 1455 GLU A N 1
ATOM 1445 C CA . GLU A 1 192 ? 17.507 0.944 -7.615 1.00 21.09 1455 GLU A CA 1
ATOM 1446 C C . GLU A 1 192 ? 15.990 0.736 -7.586 1.00 18.85 1455 GLU A C 1
ATOM 1447 O O . GLU A 1 192 ? 15.325 0.970 -8.615 1.00 19.62 1455 GLU A O 1
ATOM 1453 N N . ALA A 1 193 ? 15.439 0.330 -6.444 1.00 17.29 1456 ALA A N 1
ATOM 1454 C CA . ALA A 1 193 ? 13.976 0.184 -6.307 1.00 14.96 1456 ALA A CA 1
ATOM 1455 C C . ALA A 1 193 ? 13.338 1.541 -6.588 1.00 14.11 1456 ALA A C 1
ATOM 1456 O O . ALA A 1 193 ? 12.349 1.596 -7.347 1.00 13.03 1456 ALA A O 1
ATOM 1458 N N . ALA A 1 194 ? 13.860 2.606 -5.997 1.00 13.28 1457 ALA A N 1
ATOM 1459 C CA . ALA A 1 194 ? 13.295 3.975 -6.152 1.00 14.16 1457 ALA A CA 1
ATOM 1460 C C . ALA A 1 194 ? 13.328 4.392 -7.636 1.00 15.25 1457 ALA A C 1
ATOM 1461 O O . ALA A 1 194 ? 12.323 4.979 -8.146 1.00 16.08 1457 ALA A O 1
ATOM 1463 N N . ALA A 1 195 ? 14.387 4.005 -8.352 1.00 14.73 1458 ALA A N 1
ATOM 1464 C CA . ALA A 1 195 ? 14.601 4.265 -9.795 1.00 16.57 1458 ALA A CA 1
ATOM 1465 C C . ALA A 1 195 ? 13.594 3.468 -10.637 1.00 16.55 1458 ALA A C 1
ATOM 1466 O O . ALA A 1 195 ? 13.311 3.889 -11.784 1.00 18.88 1458 ALA A O 1
ATOM 1468 N N . GLN A 1 196 ? 12.993 2.417 -10.077 1.00 14.94 1459 GLN A N 1
ATOM 1469 C CA . GLN A 1 196 ? 11.980 1.571 -10.746 1.00 15.26 1459 GLN A CA 1
ATOM 1470 C C . GLN A 1 196 ? 10.569 1.903 -10.212 1.00 13.60 1459 GLN A C 1
ATOM 1471 O O . GLN A 1 196 ? 9.753 0.985 -10.228 1.00 13.78 1459 GLN A O 1
ATOM 1477 N N . ASN A 1 197 ? 10.336 3.133 -9.766 1.00 14.74 1460 ASN A N 1
ATOM 1478 C CA . ASN A 1 197 ? 8.981 3.686 -9.440 1.00 15.11 1460 ASN A CA 1
ATOM 1479 C C . ASN A 1 197 ? 8.361 2.836 -8.318 1.00 14.91 1460 ASN A C 1
ATOM 1480 O O . ASN A 1 197 ? 7.230 2.259 -8.509 1.00 14.59 1460 ASN A O 1
ATOM 1485 N N . VAL A 1 198 ? 9.158 2.638 -7.274 1.00 13.00 1461 VAL A N 1
ATOM 1486 C CA . VAL A 1 198 ? 8.750 1.981 -6.009 1.00 12.78 1461 VAL A CA 1
ATOM 1487 C C . VAL A 1 198 ? 8.827 3.067 -4.966 1.00 12.62 1461 VAL A C 1
ATOM 1488 O O . VAL A 1 198 ? 9.895 3.716 -4.852 1.00 13.71 1461 VAL A O 1
ATOM 1492 N N . TYR A 1 199 ? 7.769 3.279 -4.214 1.00 10.87 1462 TYR A N 1
ATOM 1493 C CA . TYR A 1 199 ? 7.892 4.098 -2.989 1.00 11.02 1462 TYR A CA 1
ATOM 1494 C C . TYR A 1 199 ? 8.677 3.328 -1.946 1.00 11.10 1462 TYR A C 1
ATOM 1495 O O . TYR A 1 199 ? 8.213 2.260 -1.508 1.00 10.71 1462 TYR A O 1
ATOM 1504 N N . CYS A 1 200 ? 9.815 3.878 -1.521 1.00 10.58 1463 CYS A N 1
ATOM 1505 C CA . CYS A 1 200 ? 10.667 3.219 -0.519 1.00 10.58 1463 CYS A CA 1
ATOM 1506 C C . CYS A 1 200 ? 10.525 3.970 0.804 1.00 9.93 1463 CYS A C 1
ATOM 1507 O O . CYS A 1 200 ? 10.959 5.123 0.864 1.00 10.60 1463 CYS A O 1
ATOM 1510 N N . LEU A 1 201 ? 9.792 3.387 1.744 1.00 8.94 1464 LEU A N 1
ATOM 1511 C CA . LEU A 1 201 ? 9.207 4.134 2.883 1.00 9.11 1464 LEU A CA 1
ATOM 1512 C C . LEU A 1 201 ? 9.582 3.447 4.183 1.00 9.54 1464 LEU A C 1
ATOM 1513 O O . LEU A 1 201 ? 9.678 2.195 4.245 1.00 9.80 1464 LEU A O 1
ATOM 1518 N N . ARG A 1 202 ? 9.653 4.241 5.240 1.00 9.21 1465 ARG A N 1
ATOM 1519 C CA . ARG A 1 202 ? 9.798 3.678 6.590 1.00 9.71 1465 ARG A CA 1
ATOM 1520 C C . ARG A 1 202 ? 8.488 2.966 6.955 1.00 9.32 1465 ARG A C 1
ATOM 1521 O O . ARG A 1 202 ? 7.386 3.394 6.519 1.00 7.85 1465 ARG A O 1
ATOM 1529 N N . THR A 1 203 ? 8.552 2.012 7.877 1.00 10.02 1466 THR A N 1
ATOM 1530 C CA . THR A 1 203 ? 7.374 1.217 8.289 1.00 9.45 1466 THR A CA 1
ATOM 1531 C C . THR A 1 203 ? 6.298 2.044 9.002 1.00 9.51 1466 THR A C 1
ATOM 1532 O O . THR A 1 203 ? 5.131 1.572 8.996 1.00 10.04 1466 THR A O 1
ATOM 1536 N N . GLU A 1 204 ? 6.625 3.220 9.555 1.00 8.49 1467 GLU A N 1
ATOM 1537 C CA . GLU A 1 204 ? 5.633 4.097 10.216 1.00 9.30 1467 GLU A CA 1
ATOM 1538 C C . GLU A 1 204 ? 4.515 4.440 9.234 1.00 8.09 1467 GLU A C 1
ATOM 1539 O O . GLU A 1 204 ? 3.377 4.732 9.677 1.00 8.33 1467 GLU A O 1
ATOM 1545 N N . TYR A 1 205 ? 4.782 4.408 7.930 1.00 7.85 1468 TYR A N 1
ATOM 1546 C CA . TYR A 1 205 ? 3.795 4.837 6.910 1.00 7.81 1468 TYR A CA 1
ATOM 1547 C C . TYR A 1 205 ? 2.527 3.982 7.004 1.00 7.83 1468 TYR A C 1
ATOM 1548 O O . TYR A 1 205 ? 1.429 4.451 6.755 1.00 7.28 1468 TYR A O 1
ATOM 1557 N N . ILE A 1 206 ? 2.699 2.705 7.341 1.00 8.50 1469 ILE A N 1
ATOM 1558 C CA . ILE A 1 206 ? 1.541 1.757 7.291 1.00 8.79 1469 ILE A CA 1
ATOM 1559 C C . ILE A 1 206 ? 0.505 2.167 8.343 1.00 9.21 1469 ILE A C 1
ATOM 1560 O O . ILE A 1 206 ? -0.664 2.410 7.960 1.00 10.31 1469 ILE A O 1
ATOM 1565 N N . ALA A 1 207 ? 0.856 2.265 9.629 1.00 9.15 1470 ALA A N 1
ATOM 1566 C CA . ALA A 1 207 ? -0.100 2.711 10.660 1.00 8.92 1470 ALA A CA 1
ATOM 1567 C C . ALA A 1 207 ? -0.589 4.115 10.339 1.00 8.74 1470 ALA A C 1
ATOM 1568 O O . ALA A 1 207 ? -1.764 4.415 10.561 1.00 7.33 1470 ALA A O 1
ATOM 1570 N N . ASP A 1 208 ? 0.303 4.990 9.884 1.00 8.03 1471 ASP A N 1
ATOM 1571 C CA . ASP A 1 208 ? -0.075 6.414 9.748 1.00 9.14 1471 ASP A CA 1
ATOM 1572 C C . ASP A 1 208 ? -1.065 6.550 8.588 1.00 8.29 1471 ASP A C 1
ATOM 1573 O O . ASP A 1 208 ? -2.004 7.372 8.659 1.00 9.33 1471 ASP A O 1
ATOM 1578 N N . TYR A 1 209 ? -0.893 5.728 7.555 1.00 8.29 1472 TYR A N 1
ATOM 1579 C CA . TYR A 1 209 ? -1.823 5.660 6.396 1.00 8.09 1472 TYR A CA 1
ATOM 1580 C C . TYR A 1 209 ? -3.213 5.257 6.874 1.00 7.56 1472 TYR A C 1
ATOM 1581 O O . TYR A 1 209 ? -4.233 5.831 6.400 1.00 7.48 1472 TYR A O 1
ATOM 1590 N N . LEU A 1 210 ? -3.284 4.298 7.785 1.00 6.73 1473 LEU A N 1
ATOM 1591 C CA . LEU A 1 210 ? -4.608 3.840 8.305 1.00 6.95 1473 LEU A CA 1
ATOM 1592 C C . LEU A 1 210 ? -5.180 4.911 9.243 1.00 7.97 1473 LEU A C 1
ATOM 1593 O O . LEU A 1 210 ? -6.412 5.113 9.259 1.00 7.84 1473 LEU A O 1
ATOM 1598 N N . MET A 1 211 ? -4.334 5.603 10.004 1.00 9.08 1474 MET A N 1
ATOM 1599 C CA . MET A 1 211 ? -4.831 6.486 11.103 1.00 10.21 1474 MET A CA 1
ATOM 1600 C C . MET A 1 211 ? -5.134 7.926 10.651 1.00 9.95 1474 MET A C 1
ATOM 1601 O O . MET A 1 211 ? -6.070 8.510 11.209 1.00 8.66 1474 MET A O 1
ATOM 1606 N N . GLN A 1 212 ? -4.379 8.484 9.736 1.00 9.69 1475 GLN A N 1
ATOM 1607 C CA . GLN A 1 212 ? -4.488 9.921 9.388 1.00 11.23 1475 GLN A CA 1
ATOM 1608 C C . GLN A 1 212 ? -5.734 10.155 8.530 1.00 12.10 1475 GLN A C 1
ATOM 1609 O O . GLN A 1 212 ? -6.042 9.342 7.636 1.00 11.70 1475 GLN A O 1
ATOM 1615 N N . GLU A 1 213 ? -6.436 11.249 8.826 1.00 14.73 1476 GLU A N 1
ATOM 1616 C CA . GLU A 1 213 ? -7.676 11.658 8.130 1.00 19.36 1476 GLU A CA 1
ATOM 1617 C C . GLU A 1 213 ? -7.386 11.871 6.640 1.00 23.26 1476 GLU A C 1
ATOM 1618 O O . GLU A 1 213 ? -8.189 11.414 5.825 1.00 22.48 1476 GLU A O 1
ATOM 1624 N N . SER A 1 214 ? -6.263 12.492 6.268 1.00 25.62 1477 SER A N 1
ATOM 1625 C CA . SER A 1 214 ? -5.828 12.488 4.845 1.00 26.16 1477 SER A C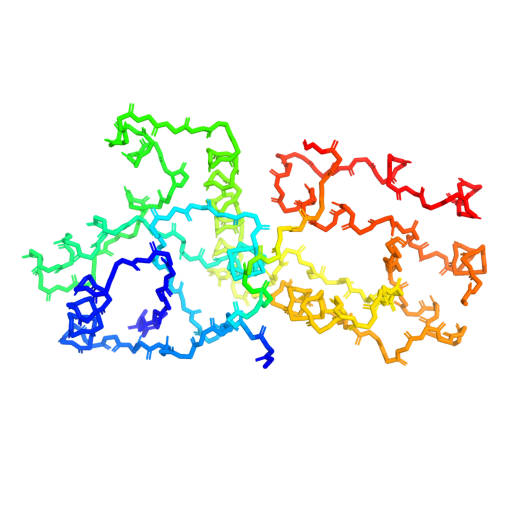A 1
ATOM 1626 C C . SER A 1 214 ? -4.534 11.690 4.668 1.00 25.69 1477 SER A C 1
ATOM 1627 O O . SER A 1 214 ? -3.734 11.528 5.585 1.00 25.69 1477 SER A O 1
ATOM 1630 N N . PRO A 1 215 ? -4.312 11.155 3.457 1.00 25.11 1478 PRO A N 1
ATOM 1631 C CA . PRO A 1 215 ? -3.157 10.314 3.180 1.00 23.80 1478 PRO A CA 1
ATOM 1632 C C . PRO A 1 215 ? -1.886 11.052 3.592 1.00 21.75 1478 PRO A C 1
ATOM 1633 O O . PRO A 1 215 ? -1.717 12.231 3.325 1.00 17.86 1478 PRO A O 1
ATOM 1637 N N . PRO A 1 216 ? -0.992 10.394 4.344 1.00 17.86 1479 PRO A N 1
ATOM 1638 C CA . PRO A 1 216 ? 0.246 11.006 4.786 1.00 15.92 1479 PRO A CA 1
ATOM 1639 C C . PRO A 1 216 ? 1.072 11.463 3.585 1.00 15.79 1479 PRO A C 1
ATOM 1640 O O . PRO A 1 216 ? 1.017 10.847 2.561 1.00 17.82 1479 PRO A O 1
ATOM 1644 N N . HIS A 1 217 ? 1.874 12.497 3.766 1.00 16.28 1480 HIS A N 1
ATOM 1645 C CA . HIS A 1 217 ? 2.813 12.963 2.712 1.00 17.99 1480 HIS A CA 1
ATOM 1646 C C . HIS A 1 217 ? 3.962 11.953 2.636 1.00 16.11 1480 HIS A C 1
ATOM 1647 O O . HIS A 1 217 ? 4.727 11.903 3.606 1.00 13.50 1480 HIS A O 1
ATOM 1654 N N . VAL A 1 218 ? 4.133 11.229 1.519 1.00 17.85 1481 VAL A N 1
ATOM 1655 C CA . VAL A 1 218 ? 5.200 10.172 1.372 1.00 17.27 1481 VAL A CA 1
ATOM 1656 C C . VAL A 1 218 ? 6.589 10.757 1.629 1.00 18.30 1481 VAL A C 1
ATOM 1657 O O . VAL A 1 218 ? 7.475 10.031 2.151 1.00 17.09 1481 VAL A O 1
ATOM 1661 N N . GLU A 1 219 ? 6.783 12.030 1.311 1.00 19.16 1482 GLU A N 1
ATOM 1662 C CA . GLU A 1 219 ? 8.074 12.742 1.496 1.00 20.96 1482 GLU A CA 1
ATOM 1663 C C . GLU A 1 219 ? 8.556 12.618 2.948 1.00 20.57 1482 GLU A C 1
ATOM 1664 O O . GLU A 1 219 ? 9.787 12.473 3.148 1.00 22.38 1482 GLU A O 1
ATOM 1670 N N . ASN A 1 220 ? 7.631 12.625 3.914 1.00 15.23 1483 ASN A N 1
ATOM 1671 C CA . ASN A 1 220 ? 7.935 12.549 5.362 1.00 15.24 1483 ASN A CA 1
ATOM 1672 C C . ASN A 1 220 ? 8.386 11.133 5.724 1.00 13.53 1483 ASN A C 1
ATOM 1673 O O . ASN A 1 220 ? 8.927 10.982 6.836 1.00 15.67 1483 ASN A O 1
ATOM 1678 N N . TYR A 1 221 ? 8.122 10.125 4.869 1.00 12.85 1484 TYR A N 1
ATOM 1679 C CA . TYR A 1 221 ? 8.383 8.682 5.159 1.00 11.89 1484 TYR A CA 1
ATOM 1680 C C . TYR A 1 221 ? 9.435 8.090 4.231 1.00 12.58 1484 TYR A C 1
ATOM 1681 O O . TYR A 1 221 ? 9.868 6.963 4.423 1.00 11.54 1484 TYR A O 1
ATOM 1690 N N . CYS A 1 222 ? 9.923 8.884 3.288 1.00 13.92 1485 CYS A N 1
ATOM 1691 C CA . CYS A 1 222 ? 10.785 8.414 2.200 1.00 14.58 1485 CYS A CA 1
ATOM 1692 C C . CYS A 1 222 ? 12.111 7.979 2.820 1.00 14.60 1485 CYS A C 1
ATOM 1693 O O . CYS A 1 222 ? 12.630 8.731 3.643 1.00 16.37 1485 CYS A O 1
ATOM 1696 N N . LEU A 1 223 ? 12.612 6.790 2.502 1.00 13.34 1486 LEU A N 1
ATOM 1697 C CA . LEU A 1 223 ? 13.918 6.313 3.019 1.00 13.62 1486 LEU A CA 1
ATOM 1698 C C . LEU A 1 223 ? 15.042 7.129 2.393 1.00 15.19 1486 LEU A C 1
ATOM 1699 O O . LEU A 1 223 ? 14.943 7.605 1.257 1.00 14.78 1486 LEU A O 1
ATOM 1704 N N . PRO A 1 224 ? 16.142 7.312 3.143 1.00 16.53 1487 PRO A N 1
ATOM 1705 C CA . PRO A 1 224 ? 17.198 8.237 2.717 1.00 20.18 1487 PRO A CA 1
ATOM 1706 C C . PRO A 1 224 ? 17.684 8.027 1.278 1.00 21.97 1487 PRO A C 1
ATOM 1707 O O . PRO A 1 224 ? 17.637 8.974 0.522 1.00 25.81 1487 PRO A O 1
ATOM 1711 N N . GLU A 1 225 ? 17.985 6.776 0.917 1.00 25.03 1488 GLU A N 1
ATOM 1712 C CA . GLU A 1 225 ? 18.572 6.371 -0.395 1.00 26.11 1488 GLU A CA 1
ATOM 1713 C C . GLU A 1 225 ? 17.593 6.709 -1.529 1.00 24.19 1488 GLU A C 1
ATOM 1714 O O . GLU A 1 225 ? 18.034 6.795 -2.681 1.00 23.75 1488 GLU A O 1
ATOM 1720 N N . ALA A 1 226 ? 16.298 6.889 -1.239 1.00 20.22 1489 ALA A N 1
ATOM 1721 C CA . ALA A 1 226 ? 15.249 7.124 -2.246 1.00 20.91 1489 ALA A CA 1
ATOM 1722 C C . ALA A 1 226 ? 14.883 8.616 -2.373 1.00 22.14 1489 ALA A C 1
ATOM 1723 O O . ALA A 1 226 ? 14.036 8.944 -3.195 1.00 20.17 1489 ALA A O 1
ATOM 1725 N N . ILE A 1 227 ? 15.481 9.514 -1.595 1.00 25.56 1490 ILE A N 1
ATOM 1726 C CA . ILE A 1 227 ? 14.962 10.916 -1.504 1.00 31.63 1490 ILE A CA 1
ATOM 1727 C C . ILE A 1 227 ? 14.975 11.603 -2.893 1.00 33.85 1490 ILE A C 1
ATOM 1728 O O . ILE A 1 227 ? 14.012 12.325 -3.197 1.00 36.79 1490 ILE A O 1
ATOM 1733 N N . SER A 1 228 ? 15.955 11.304 -3.748 1.00 34.07 1491 SER A N 1
ATOM 1734 C CA . SER A 1 228 ? 16.113 11.851 -5.130 1.00 37.95 1491 SER A CA 1
ATOM 1735 C C . SER A 1 228 ? 14.937 11.561 -6.067 1.00 36.72 1491 SER A C 1
ATOM 1736 O O . SER A 1 228 ? 14.899 12.242 -7.093 1.00 35.76 1491 SER A O 1
ATOM 1739 N N . PHE A 1 229 ? 14.068 10.570 -5.806 1.00 30.99 1492 PHE A N 1
ATOM 1740 C CA . PHE A 1 229 ? 13.155 10.003 -6.833 1.00 31.14 1492 PHE A CA 1
ATOM 1741 C C . PHE A 1 229 ? 11.672 10.285 -6.551 1.00 29.36 1492 PHE A C 1
ATOM 1742 O O . PHE A 1 229 ? 11.281 10.966 -5.614 1.00 34.11 1492 PHE A O 1
ATOM 1750 N N . GLY B 2 1 ? 0.367 -17.834 13.393 1.00 19.44 842 GLY B N 1
ATOM 1751 C CA . GLY B 2 1 ? 1.445 -16.943 13.860 1.00 20.01 842 GLY B CA 1
ATOM 1752 C C . GLY B 2 1 ? 1.584 -16.977 15.364 1.00 18.21 842 GLY B C 1
ATOM 1753 O O . GLY B 2 1 ? 0.722 -17.582 16.035 1.00 19.37 842 GLY B O 1
ATOM 1754 N N . ALA B 2 2 ? 2.617 -16.290 15.872 1.00 18.41 843 ALA B N 1
ATOM 1755 C CA . ALA B 2 2 ? 2.798 -15.982 17.304 1.00 19.37 843 ALA B CA 1
ATOM 1756 C C . ALA B 2 2 ? 1.803 -14.859 17.624 1.00 21.07 843 ALA B C 1
ATOM 1757 O O . ALA B 2 2 ? 2.232 -13.733 17.901 1.00 20.22 843 ALA B O 1
ATOM 1759 N N . CYS B 2 3 ? 0.510 -15.139 17.459 1.00 21.43 844 CYS B N 1
ATOM 1760 C CA . CYS B 2 3 ? -0.550 -14.106 17.620 1.00 25.22 844 CYS B CA 1
ATOM 1761 C 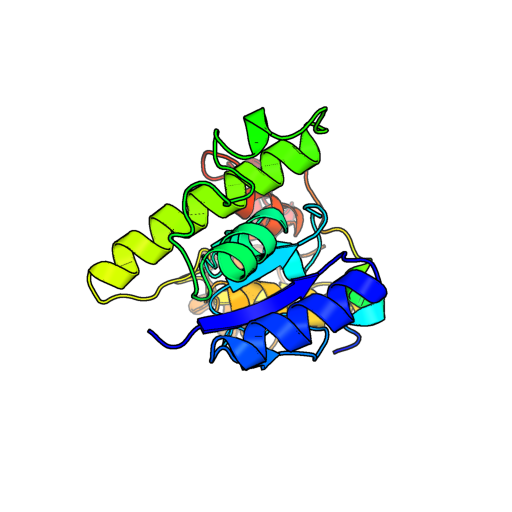C . CYS B 2 3 ? -0.572 -13.521 19.037 1.00 24.37 844 CYS B C 1
ATOM 1762 O O . CYS B 2 3 ? -0.644 -12.282 19.156 1.00 24.07 844 CYS B O 1
ATOM 1765 N N . PHE B 2 4 ? -0.512 -14.373 20.062 1.00 21.89 845 PHE B N 1
ATOM 1766 C CA . PHE B 2 4 ? -0.545 -13.875 21.467 1.00 21.80 845 PHE B CA 1
ATOM 1767 C C . PHE B 2 4 ? 0.666 -12.959 21.727 1.00 23.49 845 PHE B C 1
ATOM 1768 O O . PHE B 2 4 ? 0.505 -11.906 22.371 1.00 24.90 845 PHE B O 1
ATOM 1776 N N . LYS B 2 5 ? 1.858 -13.361 21.292 1.00 20.73 846 LYS B N 1
ATOM 1777 C CA . LYS B 2 5 ? 3.093 -12.557 21.516 1.00 22.53 846 LYS B CA 1
ATOM 1778 C C . LYS B 2 5 ? 2.999 -11.265 20.683 1.00 21.25 846 LYS B C 1
ATOM 1779 O O . LYS B 2 5 ? 3.208 -10.138 21.266 1.00 20.72 846 LYS B O 1
ATOM 1785 N N . ASP B 2 6 ? 2.670 -11.414 19.391 1.00 24.18 847 ASP B N 1
ATOM 1786 C CA . ASP B 2 6 ? 2.724 -10.309 18.391 1.00 20.83 847 ASP B CA 1
ATOM 1787 C C . ASP B 2 6 ? 1.607 -9.322 18.714 1.00 21.96 847 ASP B C 1
ATOM 1788 O O . ASP B 2 6 ? 1.769 -8.163 18.347 1.00 16.96 847 ASP B O 1
ATOM 1793 N N . ALA B 2 7 ? 0.530 -9.783 19.359 1.00 20.77 848 ALA B N 1
ATOM 1794 C CA . ALA B 2 7 ? -0.612 -8.905 19.709 1.00 23.75 848 ALA B CA 1
ATOM 1795 C C . ALA B 2 7 ? -0.118 -7.714 20.539 1.00 24.66 848 ALA B C 1
ATOM 1796 O O . ALA B 2 7 ? -0.696 -6.617 20.406 1.00 28.06 848 ALA B O 1
ATOM 1798 N N . GLU B 2 8 ? 0.914 -7.934 21.359 1.00 22.68 849 GLU B N 1
ATOM 1799 C CA . GLU B 2 8 ? 1.489 -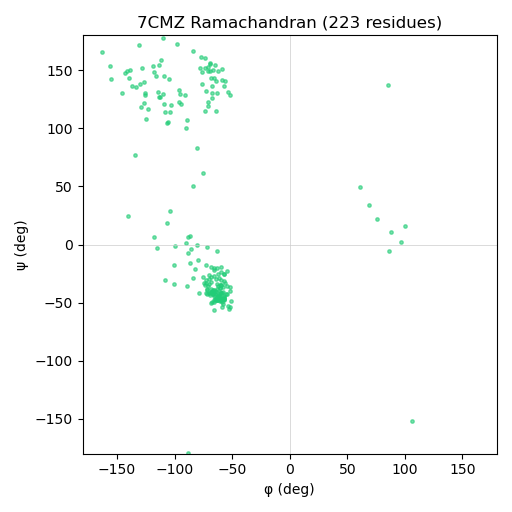6.872 22.223 1.00 24.50 849 GLU B CA 1
ATOM 1800 C C . GLU B 2 8 ? 2.126 -5.787 21.362 1.00 21.39 849 GLU B C 1
ATOM 1801 O O . GLU B 2 8 ? 2.258 -4.649 21.869 1.00 20.19 849 GLU B O 1
ATOM 1807 N N . TYR B 2 9 ? 2.585 -6.130 20.161 1.00 16.89 850 TYR B N 1
ATOM 1808 C CA . TYR B 2 9 ? 3.438 -5.218 19.366 1.00 15.49 850 TYR B CA 1
ATOM 1809 C C . TYR B 2 9 ? 2.612 -4.035 18.847 1.00 14.40 850 TYR B C 1
ATOM 1810 O O . TYR B 2 9 ? 1.557 -4.230 18.197 1.00 13.23 850 TYR B O 1
ATOM 1819 N N . ILE B 2 10 ? 3.040 -2.836 19.202 1.00 14.06 851 ILE B N 1
ATOM 1820 C CA . ILE B 2 10 ? 2.370 -1.568 18.812 1.00 13.72 851 ILE B CA 1
ATOM 1821 C C . ILE B 2 10 ? 3.086 -1.089 17.555 1.00 14.14 851 ILE B C 1
ATOM 1822 O O . ILE B 2 10 ? 4.310 -0.930 17.627 1.00 14.13 851 ILE B O 1
ATOM 1827 N N . TYR B 2 11 ? 2.372 -0.937 16.447 1.00 12.39 852 TYR B N 1
ATOM 1828 C CA . TYR B 2 11 ? 2.973 -0.525 15.157 1.00 12.02 852 TYR B CA 1
ATOM 1829 C C . TYR B 2 11 ? 3.511 0.889 15.266 1.00 13.38 852 TYR B C 1
ATOM 1830 O O . TYR B 2 11 ? 2.918 1.793 15.880 1.00 12.59 852 TYR B O 1
ATOM 1839 N N . PRO B 2 12 ? 4.648 1.137 14.598 1.00 14.54 853 PRO B N 1
ATOM 1840 C CA . PRO B 2 12 ? 5.329 2.410 14.772 1.00 16.19 853 PRO B CA 1
ATOM 1841 C C . PRO B 2 12 ? 4.552 3.500 14.049 1.00 13.34 853 PRO B C 1
ATOM 1842 O O . PRO B 2 12 ? 3.868 3.219 13.090 1.00 11.77 853 PRO B O 1
ATOM 1846 N N . SER B 2 13 ? 4.675 4.722 14.567 1.00 13.01 854 SER B N 1
ATOM 1847 C CA . SER B 2 13 ? 4.010 5.916 14.027 1.00 12.45 854 SER B CA 1
ATOM 1848 C C . SER B 2 13 ? 4.983 7.087 14.122 1.00 12.06 854 SER B C 1
ATOM 1849 O O . SER B 2 13 ? 5.770 7.116 15.120 1.00 13.49 854 SER B O 1
ATOM 1852 N N . LEU B 2 14 ? 4.898 8.042 13.213 1.00 12.77 855 LEU B N 1
ATOM 1853 C CA . LEU B 2 14 ? 5.677 9.302 13.375 1.00 14.94 855 LEU B CA 1
ATOM 1854 C C . LEU B 2 14 ? 4.928 10.218 14.363 1.00 17.05 855 LEU B C 1
ATOM 1855 O O . LEU B 2 14 ? 5.471 11.275 14.684 1.00 18.36 855 LEU B O 1
ATOM 1860 N N . GLU B 2 15 ? 3.771 9.761 14.864 1.00 19.40 856 GLU B N 1
ATOM 1861 C CA . GLU B 2 15 ? 2.963 10.375 15.959 1.00 25.01 856 GLU B CA 1
ATOM 1862 C C . GLU B 2 15 ? 2.990 9.475 17.204 1.00 23.73 856 GLU B C 1
ATOM 1863 O O . GLU B 2 15 ? 3.199 9.977 18.300 1.00 34.09 856 GLU B O 1
#

Nearest PDB structures (foldseek):
  7cmz-assembly1_A  TM=1.005E+00  e=5.429E-46  Homo sapiens
  3al3-assembly1_A  TM=9.439E-01  e=1.678E-39  Homo sapiens
  8ir4-assembly1_A  TM=8.227E-01  e=7.848E-16  Homo sapiens
  6m14-assembly2_A  TM=6.751E-01  e=1.132E-09  Homo sapiens
  3fa2-assembly1_A  TM=6.434E-01  e=5.197E-09  Homo sapiens

InterPro domains:
  IPR001357 BRCT domain [PF00533] (105-175)
  IPR001357 BRCT domain [PF00533] (196-271)
  IPR001357 BRCT domain [PF00533] (355-431)
  IPR001357 BRCT domain [PF00533] (549-620)
  IPR001357 BRCT domain [PF00533] (643-723)
  IPR001357 BRCT domain [PF00533] (902-977)
  IPR001357 BRCT domain [PF00533] (1262-1337)
  IPR001357 BRCT domain [PS50172] (101-172)
  IPR001357 BRCT domain [PS50172] (195-284)
  IPR001357 BRCT domain [PS50172] (354-444)
  IPR001357 BRCT domain [PS50172] (548-633)
  IPR001357 BRCT domain [PS50172] (641-738)
  IPR001357 BRCT domain [PS50172] (900-991)
  IPR001357 BRCT domain [PS50172] (1259-1351)
  IPR001357 BRCT domain [SM00292] (103-179)
  IPR001357 BRCT domain [SM00292] (197-274)
  IPR001357 BRCT domain [SM00292] (356-434)
  IPR001357 BRCT domain [SM00292] (550-623)
  IPR001357 BRCT domain [SM00292] (643-728)
  IPR001357 BRCT domain [SM00292] (902-981)

Radius of gyration: 18.65 Å; Cα contacts (8 Å, |Δi|>4): 425; chains: 2; bounding box: 53×32×43 Å